Protein AF-A0A1Q9RRB9-F1 (afdb_monomer)

Structure (mmCIF, N/CA/C/O backbone):
data_AF-A0A1Q9RRB9-F1
#
_entry.id   AF-A0A1Q9RRB9-F1
#
loop_
_atom_site.group_PDB
_atom_site.id
_atom_site.type_symbol
_atom_site.label_atom_id
_atom_site.label_alt_id
_atom_site.label_comp_id
_atom_site.label_asym_id
_atom_site.label_entity_id
_atom_site.label_seq_id
_atom_site.pdbx_PDB_ins_code
_atom_site.Cartn_x
_atom_site.Cartn_y
_atom_site.Cartn_z
_atom_site.occupancy
_atom_site.B_iso_or_equiv
_atom_site.auth_seq_id
_atom_site.auth_comp_id
_atom_site.auth_asym_id
_atom_site.auth_atom_id
_atom_site.pdbx_PDB_model_num
ATOM 1 N N . MET A 1 1 ? 85.687 19.780 44.880 1.00 37.97 1 MET A N 1
ATOM 2 C CA . MET A 1 1 ? 86.595 20.828 45.392 1.00 37.97 1 MET A CA 1
ATOM 3 C C . MET A 1 1 ? 85.756 22.009 45.847 1.00 37.97 1 MET A C 1
ATOM 5 O O . MET A 1 1 ? 84.731 22.254 45.228 1.00 37.97 1 MET A O 1
ATOM 9 N N . MET A 1 2 ? 86.183 22.625 46.957 1.00 45.25 2 MET A N 1
ATOM 10 C CA . MET A 1 2 ? 85.704 23.854 47.621 1.00 45.25 2 MET A CA 1
ATOM 11 C C . MET A 1 2 ? 85.014 24.860 46.679 1.00 45.25 2 MET A C 1
ATOM 13 O O . MET A 1 2 ? 85.459 25.030 45.553 1.00 45.25 2 MET A O 1
ATOM 17 N N . THR A 1 3 ? 83.954 25.556 47.094 1.00 39.59 3 THR A N 1
ATOM 18 C CA . THR A 1 3 ? 84.024 26.651 48.086 1.00 39.59 3 THR A CA 1
ATOM 19 C C . THR A 1 3 ? 82.678 26.927 48.780 1.00 39.59 3 THR A C 1
ATOM 21 O O . THR A 1 3 ? 81.613 26.560 48.292 1.00 39.59 3 THR A O 1
ATOM 24 N N . ALA A 1 4 ? 82.751 27.528 49.973 1.00 45.81 4 ALA A N 1
ATOM 25 C CA . ALA A 1 4 ? 81.706 27.542 50.993 1.00 45.81 4 ALA A CA 1
ATOM 26 C C . ALA A 1 4 ? 80.830 28.816 51.045 1.00 45.81 4 ALA A C 1
ATOM 28 O O . ALA A 1 4 ? 81.313 29.928 50.867 1.00 45.81 4 ALA A O 1
ATOM 29 N N . GLN A 1 5 ? 79.568 28.555 51.414 1.00 42.66 5 GLN A N 1
ATOM 30 C CA . GLN A 1 5 ? 78.657 29.228 52.361 1.00 42.66 5 GLN A CA 1
ATOM 31 C C . GLN A 1 5 ? 78.063 30.641 52.127 1.00 42.66 5 GLN A C 1
ATOM 33 O O . GLN A 1 5 ? 78.606 31.661 52.530 1.00 42.66 5 GLN A O 1
ATOM 38 N N . THR A 1 6 ? 76.834 30.595 51.586 1.00 48.72 6 THR A N 1
ATOM 39 C CA . THR A 1 6 ? 75.517 31.044 52.116 1.00 48.72 6 THR A CA 1
ATOM 40 C C . THR A 1 6 ? 75.300 32.457 52.677 1.00 48.72 6 THR A C 1
ATOM 42 O O . THR A 1 6 ? 75.863 32.820 53.709 1.00 48.72 6 THR A O 1
ATOM 45 N N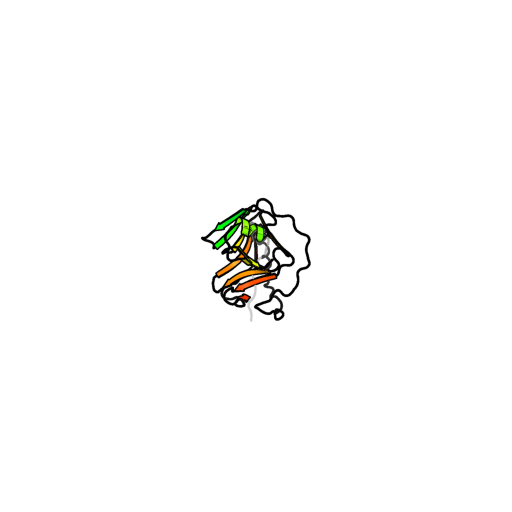 . PRO A 1 7 ? 74.238 33.127 52.181 1.00 48.00 7 PRO A N 1
ATOM 46 C CA . PRO A 1 7 ? 73.439 34.025 53.006 1.00 48.00 7 PRO A CA 1
ATOM 47 C C . PRO A 1 7 ? 71.919 33.740 53.002 1.00 48.00 7 PRO A C 1
ATOM 49 O O . PRO A 1 7 ? 71.344 33.221 52.052 1.00 48.00 7 PRO A O 1
ATOM 52 N N . ALA A 1 8 ? 71.315 34.218 54.095 1.00 41.94 8 ALA A N 1
ATOM 53 C CA . ALA A 1 8 ? 70.019 34.898 54.213 1.00 41.94 8 ALA A CA 1
ATOM 54 C C . ALA A 1 8 ? 68.675 34.129 54.140 1.00 41.94 8 ALA A C 1
ATOM 56 O O . ALA A 1 8 ? 68.131 33.837 53.085 1.00 41.94 8 ALA A O 1
ATOM 57 N N . ARG A 1 9 ? 68.084 34.022 55.345 1.00 40.06 9 ARG A N 1
ATOM 58 C CA . ARG A 1 9 ? 66.722 34.448 55.753 1.00 40.06 9 ARG A CA 1
ATOM 59 C C . ARG A 1 9 ? 65.505 33.911 54.970 1.00 40.06 9 ARG A C 1
ATOM 61 O O . ARG A 1 9 ? 65.017 34.535 54.037 1.00 40.06 9 ARG A O 1
ATOM 68 N N . ALA A 1 10 ? 64.924 32.841 55.520 1.00 37.84 10 ALA A N 1
ATOM 69 C CA . ALA A 1 10 ? 63.481 32.549 55.540 1.00 37.84 10 ALA A CA 1
ATOM 70 C C . ALA A 1 10 ? 62.785 33.401 56.636 1.00 37.84 10 ALA A C 1
ATOM 72 O O . ALA A 1 10 ? 63.462 33.830 57.567 1.00 37.84 10 ALA A O 1
ATOM 73 N N . GLY A 1 11 ? 61.480 33.682 56.666 1.00 37.66 11 GLY A N 1
ATOM 74 C CA . GLY A 1 11 ? 60.317 33.286 55.867 1.00 37.66 11 GLY A CA 1
ATOM 75 C C . GLY A 1 11 ? 59.024 33.766 56.576 1.00 37.66 11 GLY A C 1
ATOM 76 O O . GLY A 1 11 ? 59.109 34.292 57.684 1.00 37.66 11 GLY A O 1
ATOM 77 N N . LEU A 1 12 ? 57.862 33.503 55.948 1.00 38.88 12 LEU A N 1
ATOM 78 C CA . LEU A 1 12 ? 56.458 33.777 56.365 1.00 38.88 12 LEU A CA 1
ATOM 79 C C . LEU A 1 12 ? 56.018 35.264 56.291 1.00 38.88 12 LEU A C 1
ATOM 81 O O . LEU A 1 12 ? 56.715 36.134 56.783 1.00 38.88 12 LEU A O 1
ATOM 85 N N . VAL A 1 13 ? 54.892 35.665 55.677 1.00 41.75 13 VAL A N 1
ATOM 86 C CA . VAL A 1 13 ? 53.490 35.245 55.902 1.00 41.75 13 VAL A CA 1
ATOM 87 C C . VAL A 1 13 ? 52.615 35.450 54.638 1.00 41.75 13 VAL A C 1
ATOM 89 O O . VAL A 1 13 ? 52.827 36.358 53.843 1.00 41.75 13 VAL A O 1
ATOM 92 N N . VAL A 1 14 ? 51.631 34.558 54.503 1.00 44.22 14 VAL A N 1
ATOM 93 C CA . VAL A 1 14 ? 50.557 34.363 53.504 1.00 44.22 14 VAL A CA 1
ATOM 94 C C . VAL A 1 14 ? 49.557 35.533 53.402 1.00 44.22 14 VAL A C 1
ATOM 96 O O . VAL A 1 14 ? 49.218 36.086 54.439 1.00 44.22 14 VAL A O 1
ATOM 99 N N . ALA A 1 15 ? 48.982 35.807 52.212 1.00 40.94 15 ALA A N 1
ATOM 100 C CA . ALA A 1 15 ? 47.568 36.224 52.053 1.00 40.94 15 ALA A CA 1
ATOM 101 C C . ALA A 1 15 ? 47.088 36.303 50.577 1.00 40.94 15 ALA A C 1
ATOM 103 O O . ALA A 1 15 ? 47.342 37.267 49.864 1.00 40.94 15 ALA A O 1
ATOM 104 N N . THR A 1 16 ? 46.350 35.270 50.153 1.00 48.75 16 THR A N 1
ATOM 105 C CA . THR A 1 16 ? 45.010 35.352 49.520 1.00 48.75 16 THR A CA 1
ATOM 106 C C . THR A 1 16 ? 44.707 36.458 48.493 1.00 48.75 16 THR A C 1
ATOM 108 O O . THR A 1 16 ? 44.218 37.515 48.874 1.00 48.75 16 THR A O 1
ATOM 111 N N . LEU A 1 17 ? 44.818 36.158 47.192 1.00 42.94 17 LEU A N 1
ATOM 112 C CA . LEU A 1 17 ? 43.988 36.756 46.123 1.00 42.94 17 LEU A CA 1
ATOM 113 C C . LEU A 1 17 ? 44.219 36.004 44.800 1.00 42.94 17 LEU A C 1
ATOM 115 O O . LEU A 1 17 ? 45.174 36.267 44.079 1.00 42.94 17 LEU A O 1
ATOM 119 N N . GLY A 1 18 ? 43.374 35.018 44.493 1.00 42.38 18 GLY A N 1
ATOM 120 C CA . GLY A 1 18 ? 43.539 34.217 43.273 1.00 42.38 18 GLY A CA 1
ATOM 121 C C . GLY A 1 18 ? 42.522 33.095 43.093 1.00 42.38 18 GLY A C 1
ATOM 122 O O . GLY A 1 18 ? 42.871 32.040 42.585 1.00 42.38 18 GLY A O 1
ATOM 123 N N . VAL A 1 19 ? 41.278 33.277 43.542 1.00 46.94 19 VAL A N 1
ATOM 124 C CA . VAL A 1 19 ? 40.197 32.300 43.321 1.00 46.94 19 VAL A CA 1
ATOM 125 C C . VAL A 1 19 ? 38.903 33.059 43.027 1.00 46.94 19 VAL A C 1
ATOM 127 O O . VAL A 1 19 ? 38.017 33.119 43.867 1.00 46.94 19 VAL A O 1
ATOM 130 N N . LEU A 1 20 ? 38.798 33.717 41.868 1.00 47.22 20 LEU A N 1
ATOM 131 C CA . LEU A 1 20 ? 37.502 34.250 41.414 1.00 47.22 20 LEU A CA 1
ATOM 132 C C . LEU A 1 20 ? 37.398 34.455 39.889 1.00 47.22 20 LEU A C 1
ATOM 134 O O . LEU A 1 20 ? 36.783 35.413 39.438 1.00 47.22 20 LEU A O 1
ATOM 138 N N . VAL A 1 21 ? 38.002 33.574 39.080 1.00 44.19 21 VAL A N 1
ATOM 139 C CA . VAL A 1 21 ? 37.807 33.573 37.607 1.00 44.19 21 VAL A CA 1
ATOM 140 C C . VAL A 1 21 ? 37.450 32.182 37.039 1.00 44.19 21 VAL A C 1
ATOM 142 O O . VAL A 1 21 ? 36.960 32.086 35.922 1.00 44.19 21 VAL A O 1
ATOM 145 N N . CYS A 1 22 ? 37.553 31.088 37.805 1.00 39.81 22 CYS A N 1
ATOM 146 C CA . CYS A 1 22 ? 37.284 29.734 37.277 1.00 39.81 22 CYS A CA 1
ATOM 147 C C . CYS A 1 22 ? 35.831 29.227 37.394 1.00 39.81 22 CYS A C 1
ATOM 149 O O . CYS A 1 22 ? 35.557 28.103 36.984 1.00 39.81 22 CYS A O 1
ATOM 151 N N . ALA A 1 23 ? 34.883 29.999 37.935 1.00 43.25 23 ALA A N 1
ATOM 152 C CA . ALA A 1 23 ? 33.558 29.459 38.277 1.00 43.25 23 ALA A CA 1
ATOM 153 C C . ALA A 1 23 ? 32.509 29.478 37.143 1.00 43.25 23 ALA A C 1
ATOM 155 O O . ALA A 1 23 ? 31.436 28.915 37.322 1.00 43.25 23 ALA A O 1
ATOM 156 N N . VAL A 1 24 ? 32.785 30.081 35.978 1.00 44.97 24 VAL A N 1
ATOM 157 C CA . VAL A 1 24 ? 31.778 30.206 34.895 1.00 44.97 24 VAL A CA 1
ATOM 158 C C . VAL A 1 24 ? 32.047 29.271 33.703 1.00 44.97 24 VAL A C 1
ATOM 160 O O . VAL A 1 24 ? 31.150 29.013 32.909 1.00 44.97 24 VAL A O 1
ATOM 163 N N . ALA A 1 25 ? 33.233 28.660 33.604 1.00 43.94 25 ALA A N 1
ATOM 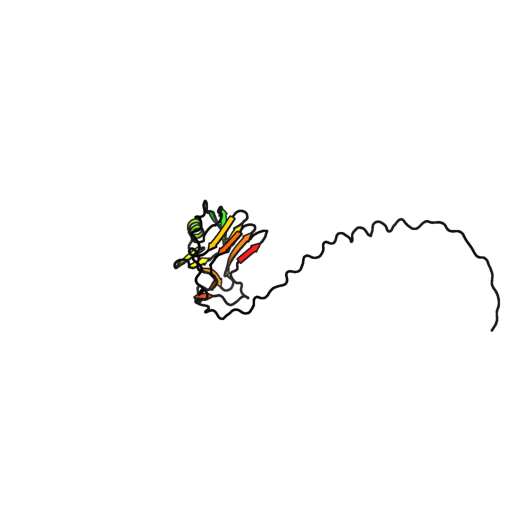164 C CA . ALA A 1 25 ? 33.572 27.761 32.491 1.00 43.94 25 ALA A CA 1
ATOM 165 C C . ALA A 1 25 ? 33.174 26.282 32.707 1.00 43.94 25 ALA A C 1
ATOM 167 O O . ALA A 1 25 ? 33.253 25.490 31.773 1.00 43.94 25 ALA A O 1
ATOM 168 N N . LEU A 1 26 ? 32.731 25.889 33.909 1.00 46.66 26 LEU A N 1
ATOM 169 C CA . LEU A 1 26 ? 32.435 24.484 34.251 1.00 46.66 26 LEU A CA 1
ATOM 170 C C . LEU A 1 26 ? 30.945 24.105 34.201 1.00 46.66 26 LEU A C 1
ATOM 172 O O . LEU A 1 26 ? 30.619 22.930 34.340 1.00 46.66 26 LEU A O 1
ATOM 176 N N . ALA A 1 27 ? 30.037 25.056 33.965 1.00 45.44 27 ALA A N 1
ATOM 177 C CA . ALA A 1 27 ? 28.595 24.786 33.986 1.00 45.44 27 ALA A CA 1
ATOM 178 C C . ALA A 1 27 ? 27.996 24.360 32.628 1.00 45.44 27 ALA A C 1
ATOM 180 O O . ALA A 1 27 ? 26.833 23.973 32.580 1.00 45.44 27 ALA A O 1
ATOM 181 N N . VAL A 1 28 ? 28.756 24.394 31.524 1.00 49.53 28 VAL A N 1
ATOM 182 C CA . VAL A 1 28 ? 28.209 24.110 30.176 1.00 49.53 28 VAL A CA 1
ATOM 183 C C . VAL A 1 28 ? 28.342 22.631 29.769 1.00 49.53 28 VAL A C 1
ATOM 185 O O . VAL A 1 28 ? 27.651 22.173 28.865 1.00 49.53 28 VAL A O 1
ATOM 188 N N . VAL A 1 29 ? 29.166 21.833 30.458 1.00 52.00 29 VAL A N 1
ATOM 189 C CA . VAL A 1 29 ? 29.449 20.436 30.051 1.00 52.00 29 VAL A CA 1
ATOM 190 C C . VAL A 1 29 ? 28.410 19.426 30.572 1.00 52.00 29 VAL A C 1
ATOM 192 O O . VAL A 1 29 ? 28.360 18.293 30.108 1.00 52.00 29 VAL A O 1
ATOM 195 N N . TRP A 1 30 ? 27.531 19.816 31.498 1.00 52.28 30 TRP A N 1
ATOM 196 C CA . TRP A 1 30 ? 26.596 18.886 32.156 1.00 52.28 30 TRP A CA 1
ATOM 197 C C . TRP A 1 30 ? 25.243 18.714 31.454 1.00 52.28 30 TRP A C 1
ATOM 199 O O . TRP A 1 30 ? 24.378 18.009 31.962 1.00 52.28 30 TRP A O 1
ATOM 209 N N . SER A 1 31 ? 25.043 19.342 30.294 1.00 62.03 31 SER A N 1
ATOM 210 C CA . SER A 1 31 ? 23.772 19.273 29.556 1.00 62.03 31 SER A CA 1
ATOM 211 C C . SER A 1 31 ? 23.886 18.582 28.201 1.00 62.03 31 SER A C 1
ATOM 213 O O . SER A 1 31 ? 23.000 18.769 27.375 1.00 62.03 31 SER A O 1
ATOM 215 N N . ILE A 1 32 ? 24.948 17.810 27.934 1.00 68.38 32 ILE A N 1
ATOM 216 C CA . ILE A 1 32 ? 24.979 16.987 26.719 1.00 68.38 32 ILE A CA 1
ATOM 217 C C . ILE A 1 32 ? 24.044 15.796 26.976 1.00 68.38 32 ILE A C 1
ATOM 219 O O . ILE A 1 32 ? 24.383 14.948 27.807 1.00 68.38 32 ILE A O 1
ATOM 223 N N . PRO A 1 33 ? 22.853 15.732 26.347 1.00 74.50 33 PRO A N 1
ATOM 224 C CA . PRO A 1 33 ? 22.021 14.545 26.452 1.00 74.50 33 PRO A CA 1
ATOM 225 C C . PRO A 1 33 ? 22.820 13.348 25.916 1.00 74.50 33 PRO A C 1
ATOM 227 O O . PRO A 1 33 ? 23.582 13.516 24.960 1.00 74.50 33 PRO A O 1
ATOM 230 N N . PRO A 1 34 ? 22.681 12.152 26.513 1.00 78.69 34 PRO A N 1
ATOM 231 C CA . PRO A 1 34 ? 23.303 10.959 25.958 1.00 78.69 34 PRO A CA 1
ATOM 232 C C . PRO A 1 34 ? 22.886 10.813 24.494 1.00 78.69 34 PRO A C 1
ATOM 234 O O . PRO A 1 34 ? 21.725 11.046 24.147 1.00 78.69 34 PRO A O 1
ATOM 237 N N . GLU A 1 35 ? 23.849 10.466 23.640 1.00 76.81 35 GLU A N 1
ATOM 238 C CA . GLU A 1 35 ? 23.594 10.243 22.222 1.00 76.81 35 GLU A CA 1
ATOM 239 C C . GLU A 1 35 ? 22.472 9.201 22.091 1.00 76.81 35 GLU A C 1
ATOM 241 O O . GLU A 1 35 ? 22.532 8.162 22.765 1.00 76.81 35 GLU A O 1
ATOM 246 N N . PRO A 1 36 ? 21.408 9.477 21.311 1.00 80.06 36 PRO A N 1
ATOM 247 C CA . PRO A 1 36 ? 20.335 8.514 21.148 1.00 80.06 36 PRO A CA 1
ATOM 248 C C . PRO A 1 36 ? 20.935 7.199 20.642 1.00 80.06 36 PRO A C 1
ATOM 250 O O . PRO A 1 36 ? 21.826 7.227 19.786 1.00 80.06 36 PRO A O 1
ATOM 253 N N . PRO A 1 37 ? 20.488 6.048 21.172 1.00 81.12 37 PRO A N 1
ATOM 254 C CA . PRO A 1 37 ? 21.017 4.762 20.755 1.00 81.12 37 PRO A CA 1
ATOM 255 C C . PRO A 1 37 ? 20.899 4.647 19.237 1.00 81.12 37 PRO A C 1
ATOM 257 O O . PRO A 1 37 ? 19.818 4.811 18.668 1.00 81.12 37 PRO A O 1
ATOM 260 N N . GLN A 1 38 ? 22.035 4.398 18.589 1.00 77.94 38 GLN A N 1
ATOM 261 C CA . GLN A 1 38 ? 22.098 4.214 17.148 1.00 77.94 38 GLN A CA 1
ATOM 262 C C . GLN A 1 38 ? 21.179 3.048 16.772 1.00 77.94 38 GLN A C 1
ATOM 264 O O . GLN A 1 38 ? 21.243 1.975 17.380 1.00 77.94 38 GLN A O 1
ATOM 269 N N . LEU A 1 39 ? 20.306 3.259 15.785 1.00 78.56 39 LEU A N 1
ATOM 270 C CA . LEU A 1 39 ? 19.458 2.192 15.266 1.00 78.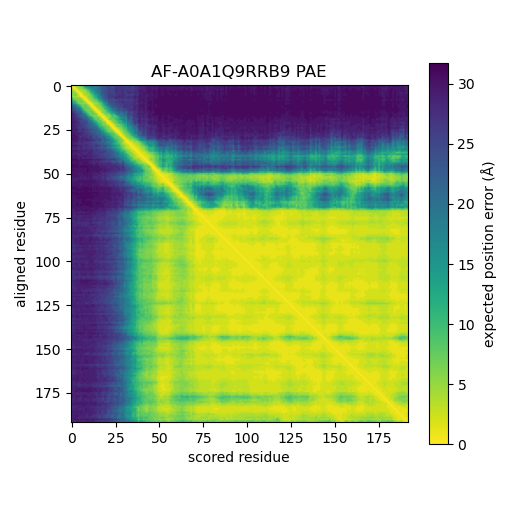56 39 LEU A CA 1
ATOM 271 C C . LEU A 1 39 ? 20.364 1.153 14.605 1.00 78.56 39 LEU A C 1
ATOM 273 O O . LEU A 1 39 ? 20.883 1.361 13.510 1.00 78.56 39 LEU A O 1
ATOM 277 N N . VAL A 1 40 ? 20.581 0.035 15.290 1.00 83.81 40 VAL A N 1
ATOM 278 C CA . VAL A 1 40 ? 21.327 -1.087 14.727 1.00 83.81 40 VAL A CA 1
ATOM 279 C C . VAL A 1 40 ? 20.446 -1.734 13.668 1.00 83.81 40 VAL A C 1
ATOM 281 O O . VAL A 1 40 ? 19.354 -2.217 13.973 1.00 83.81 40 VAL A O 1
ATOM 284 N N . ARG A 1 41 ? 20.919 -1.747 12.417 1.00 78.88 41 ARG A N 1
ATOM 285 C CA . ARG A 1 41 ? 20.264 -2.490 11.340 1.00 78.88 41 ARG A CA 1
ATOM 286 C C . ARG A 1 41 ? 20.192 -3.959 11.748 1.00 78.88 41 ARG A C 1
ATOM 288 O O . ARG A 1 41 ? 21.223 -4.599 11.932 1.00 78.88 41 ARG A O 1
ATOM 295 N N . GLN A 1 42 ? 18.981 -4.483 11.879 1.00 78.81 42 GLN A N 1
ATOM 296 C CA . GLN A 1 42 ? 18.773 -5.919 11.990 1.00 78.81 42 GLN A CA 1
ATOM 297 C C . GLN A 1 42 ? 18.514 -6.468 10.593 1.00 78.81 42 GLN A C 1
ATOM 299 O O . GLN A 1 42 ? 17.522 -6.118 9.955 1.00 78.81 42 GLN A O 1
ATOM 304 N N . GLU A 1 43 ? 19.439 -7.284 10.097 1.00 75.06 43 GLU A N 1
ATOM 305 C CA . GLU A 1 43 ? 19.204 -8.082 8.898 1.00 75.06 43 GLU A CA 1
ATOM 306 C C . GLU A 1 43 ? 18.198 -9.185 9.260 1.00 75.06 43 GLU A C 1
ATOM 308 O O . GLU A 1 43 ? 18.361 -9.876 10.270 1.00 75.06 43 GLU A O 1
ATOM 313 N N . ALA A 1 44 ? 17.153 -9.357 8.453 1.00 68.19 44 ALA A N 1
ATOM 314 C CA . ALA A 1 44 ? 16.302 -10.533 8.573 1.00 68.19 44 ALA A CA 1
ATOM 315 C C . ALA A 1 44 ? 17.110 -11.793 8.212 1.00 68.19 44 ALA A C 1
ATOM 317 O O . ALA A 1 44 ? 18.025 -11.741 7.386 1.00 68.19 44 ALA A O 1
ATOM 318 N N . ALA A 1 45 ? 16.775 -12.932 8.824 1.00 71.38 45 ALA A N 1
ATOM 319 C CA . ALA A 1 45 ? 17.324 -14.216 8.397 1.00 71.38 45 ALA A CA 1
ATOM 320 C C . ALA A 1 45 ? 16.977 -14.476 6.920 1.00 71.38 45 ALA A C 1
ATOM 322 O O . ALA A 1 45 ? 15.927 -14.039 6.449 1.00 71.38 45 ALA A O 1
ATOM 323 N N . ALA A 1 46 ? 17.853 -15.194 6.207 1.00 59.84 46 ALA A N 1
ATOM 324 C CA . ALA A 1 46 ? 17.641 -15.534 4.803 1.00 59.84 46 ALA A CA 1
ATOM 325 C C . ALA A 1 46 ? 16.265 -16.189 4.594 1.00 59.84 46 ALA A C 1
ATOM 327 O O . ALA A 1 46 ? 15.878 -17.099 5.334 1.00 59.84 46 ALA A O 1
ATOM 328 N N . GLU A 1 47 ? 15.529 -15.697 3.599 1.00 63.12 47 GLU A N 1
ATOM 329 C CA . GLU A 1 47 ? 14.171 -16.145 3.312 1.00 63.12 47 GLU A CA 1
ATOM 330 C C . GLU A 1 47 ? 14.145 -17.626 2.911 1.00 63.12 47 GLU A C 1
ATOM 332 O O . GLU A 1 47 ? 15.032 -18.144 2.229 1.00 63.12 47 GLU A O 1
ATOM 337 N N . THR A 1 48 ? 13.093 -18.325 3.342 1.00 63.28 48 THR A N 1
ATOM 338 C CA . THR A 1 48 ? 12.764 -19.647 2.794 1.00 63.28 48 THR A CA 1
ATOM 339 C C . THR A 1 48 ? 12.419 -19.472 1.312 1.00 63.28 48 THR A C 1
ATOM 341 O O . THR A 1 48 ? 11.687 -18.532 1.006 1.00 63.28 48 THR A O 1
ATOM 344 N N . PRO A 1 49 ? 12.882 -20.346 0.396 1.00 63.69 49 PRO A N 1
ATOM 345 C CA . PRO A 1 49 ? 12.549 -20.228 -1.019 1.00 63.69 49 PRO A CA 1
ATOM 346 C C . PRO A 1 49 ? 11.028 -20.200 -1.211 1.00 63.69 49 PRO A C 1
ATOM 348 O O . PRO A 1 49 ? 10.346 -21.189 -0.937 1.00 63.69 49 PRO A O 1
ATOM 351 N N . ALA A 1 50 ? 10.503 -19.063 -1.656 1.00 76.94 50 ALA A N 1
ATOM 352 C CA . ALA A 1 50 ? 9.120 -18.904 -2.077 1.00 76.94 50 ALA A CA 1
ATOM 353 C C . ALA A 1 50 ? 9.088 -18.781 -3.604 1.00 76.94 50 ALA A C 1
ATOM 355 O O . ALA A 1 50 ? 10.001 -18.205 -4.194 1.00 76.94 50 ALA A O 1
ATOM 356 N N . ASP A 1 51 ? 8.055 -19.330 -4.246 1.00 89.12 51 ASP A N 1
ATOM 357 C CA . ASP A 1 51 ? 7.813 -19.100 -5.672 1.00 89.12 51 ASP A CA 1
ATOM 358 C C . ASP A 1 51 ? 7.563 -17.596 -5.890 1.00 89.12 51 ASP A C 1
ATOM 360 O O . ASP A 1 51 ? 6.580 -17.081 -5.351 1.00 89.12 51 ASP A O 1
ATOM 364 N N . PRO A 1 52 ? 8.398 -16.879 -6.668 1.00 88.62 52 PRO A N 1
ATOM 365 C CA . PRO A 1 52 ? 8.212 -15.450 -6.906 1.00 88.62 52 PRO A CA 1
ATOM 366 C C . PRO A 1 52 ? 6.865 -15.107 -7.552 1.00 88.62 52 PRO A C 1
ATOM 368 O O . PRO A 1 52 ? 6.363 -14.005 -7.349 1.00 88.62 52 PRO A O 1
ATOM 371 N N . ALA A 1 53 ? 6.255 -16.027 -8.304 1.00 91.81 53 ALA A N 1
ATOM 372 C CA . ALA A 1 53 ? 4.931 -15.816 -8.887 1.00 91.81 53 ALA A CA 1
ATOM 373 C C . ALA A 1 53 ? 3.797 -16.080 -7.879 1.00 91.81 53 ALA A C 1
ATOM 375 O O . ALA A 1 53 ? 2.719 -15.495 -7.988 1.00 91.81 53 ALA A O 1
ATOM 376 N N . ASN A 1 54 ? 4.033 -16.937 -6.880 1.00 89.75 54 ASN A N 1
ATOM 377 C CA . ASN A 1 54 ? 3.035 -17.359 -5.893 1.00 89.75 54 ASN A CA 1
ATOM 378 C C . ASN A 1 54 ? 3.609 -17.382 -4.461 1.00 89.75 54 ASN A C 1
ATOM 380 O O . ASN A 1 54 ? 3.594 -18.424 -3.801 1.00 89.75 54 ASN A O 1
ATOM 384 N N . PRO A 1 55 ? 4.086 -16.242 -3.931 1.00 88.06 55 PRO A N 1
ATOM 385 C CA . PRO A 1 55 ? 4.739 -16.192 -2.619 1.00 88.06 55 PRO A CA 1
ATOM 386 C C . PRO A 1 55 ? 3.749 -16.387 -1.458 1.00 88.06 55 PRO A C 1
ATOM 388 O O . PRO A 1 55 ? 4.118 -16.794 -0.357 1.00 88.06 55 PRO A O 1
ATOM 391 N N . CYS A 1 56 ? 2.466 -16.112 -1.695 1.00 86.31 56 CYS A N 1
ATOM 392 C CA . CYS A 1 56 ? 1.421 -16.080 -0.679 1.00 86.31 56 CYS A CA 1
ATOM 393 C C . CYS A 1 56 ? 0.683 -17.423 -0.574 1.00 86.31 56 CYS A C 1
ATOM 395 O O . CYS A 1 56 ? -0.487 -17.532 -0.937 1.00 86.31 56 CYS A O 1
ATOM 397 N N . THR A 1 57 ? 1.368 -18.456 -0.080 1.00 81.44 57 THR A N 1
ATOM 398 C CA . THR A 1 57 ? 0.814 -19.821 0.056 1.00 81.44 57 THR A CA 1
ATOM 399 C C . THR A 1 57 ? 0.170 -20.098 1.414 1.00 81.44 57 THR A C 1
ATOM 401 O O . THR A 1 57 ? -0.594 -21.053 1.558 1.00 81.44 57 THR A O 1
ATOM 404 N N . ARG A 1 58 ? 0.449 -19.270 2.431 1.00 74.25 58 ARG A N 1
ATOM 405 C CA . ARG A 1 58 ? -0.146 -19.424 3.762 1.00 74.25 58 ARG A CA 1
ATOM 406 C C . ARG A 1 58 ? -1.582 -18.909 3.752 1.00 74.25 58 ARG A C 1
ATOM 408 O O . ARG A 1 58 ? -1.825 -17.731 3.505 1.00 74.25 58 ARG A O 1
ATOM 415 N N . GLN A 1 59 ? -2.519 -19.784 4.098 1.00 70.12 59 GLN A N 1
ATOM 416 C CA . GLN A 1 59 ? -3.905 -19.391 4.302 1.00 70.12 59 GLN A CA 1
ATOM 417 C C . GLN A 1 59 ? -4.031 -18.559 5.582 1.00 70.12 59 GLN A C 1
ATOM 419 O O . GLN A 1 59 ? -3.543 -18.950 6.645 1.00 70.12 59 GLN A O 1
ATOM 424 N N . ALA A 1 60 ? -4.661 -17.393 5.466 1.00 68.69 60 ALA A N 1
ATOM 425 C CA . ALA A 1 60 ? -4.966 -16.550 6.608 1.00 68.69 60 ALA A CA 1
ATOM 426 C C . ALA A 1 60 ? -6.001 -17.244 7.507 1.00 68.69 60 ALA A C 1
ATOM 428 O O . ALA A 1 60 ? -6.953 -17.827 6.977 1.00 68.69 60 ALA A O 1
ATOM 429 N N . PRO A 1 61 ? -5.864 -17.176 8.842 1.00 68.00 61 PRO A N 1
ATOM 430 C CA . PRO A 1 61 ? -6.961 -17.513 9.736 1.00 68.00 61 PRO A CA 1
ATOM 431 C C . PRO A 1 61 ? -8.179 -16.651 9.395 1.00 68.00 61 PRO A C 1
ATOM 433 O O . PRO A 1 61 ? -8.039 -15.450 9.156 1.00 68.00 61 PRO A O 1
ATOM 436 N N . GLU A 1 62 ? -9.364 -17.254 9.372 1.00 62.66 62 GLU A N 1
ATOM 437 C CA . GLU A 1 62 ? -10.603 -16.519 9.138 1.00 62.66 62 GLU A CA 1
ATOM 438 C C . GLU A 1 62 ? -10.873 -15.602 10.337 1.00 62.66 62 GLU A C 1
ATOM 440 O O . GLU A 1 62 ? -11.142 -16.059 11.450 1.00 62.66 62 GLU A O 1
ATOM 445 N N . ALA A 1 63 ? -10.708 -14.296 10.127 1.00 63.91 63 ALA A N 1
ATOM 446 C CA . ALA A 1 63 ? -10.994 -13.285 11.131 1.00 63.91 63 ALA A CA 1
ATOM 447 C C . ALA A 1 63 ? -12.491 -12.925 11.100 1.00 63.91 63 ALA A C 1
ATOM 449 O O . ALA A 1 63 ? -13.100 -12.938 10.026 1.00 63.91 63 ALA A O 1
ATOM 450 N N . PRO A 1 64 ? -13.096 -12.564 12.247 1.00 65.75 64 PRO A N 1
ATOM 451 C CA . PRO A 1 64 ? -14.443 -12.008 12.269 1.00 65.75 64 PRO A CA 1
ATOM 452 C C . PRO A 1 64 ? -14.538 -10.792 11.344 1.00 65.75 64 PRO A C 1
ATOM 454 O O . PRO A 1 64 ? -13.603 -9.989 11.284 1.00 65.75 64 PRO A O 1
ATOM 457 N N . ALA A 1 65 ? -15.675 -10.635 10.662 1.00 66.06 65 ALA A N 1
ATOM 458 C CA . ALA A 1 65 ? -15.932 -9.460 9.838 1.00 66.06 65 ALA A CA 1
ATOM 459 C C . ALA A 1 65 ? -15.758 -8.189 10.683 1.00 66.06 65 ALA A C 1
ATOM 461 O O . ALA A 1 65 ? -16.449 -7.986 11.685 1.00 66.06 65 ALA A O 1
ATOM 462 N N . ALA A 1 66 ? -14.790 -7.360 10.301 1.00 69.38 66 ALA A N 1
ATOM 463 C CA . ALA A 1 66 ? -14.565 -6.088 10.958 1.00 69.38 66 ALA A CA 1
ATOM 464 C C . ALA A 1 66 ? -15.707 -5.115 10.609 1.00 69.38 66 ALA A C 1
ATOM 466 O O . ALA A 1 66 ? -16.274 -5.218 9.521 1.00 69.38 66 ALA A O 1
ATOM 467 N N . PRO A 1 67 ? -16.054 -4.169 11.501 1.00 72.06 67 PRO A N 1
ATOM 468 C CA . PRO A 1 67 ? -17.042 -3.148 11.179 1.00 72.06 67 PRO A CA 1
ATOM 469 C C . PRO A 1 67 ? -16.595 -2.342 9.954 1.00 72.06 67 PRO A C 1
ATOM 471 O O . PRO A 1 67 ? -15.415 -1.994 9.837 1.00 72.06 67 PRO A O 1
ATOM 474 N N . GLU A 1 68 ? -17.547 -2.058 9.065 1.00 76.25 68 GLU A N 1
ATOM 475 C CA . GLU A 1 68 ? -17.324 -1.233 7.878 1.00 76.25 68 GLU A CA 1
ATOM 476 C C . GLU A 1 68 ? -16.845 0.168 8.290 1.00 76.25 68 GLU A C 1
ATOM 478 O O . GLU A 1 68 ? -17.395 0.755 9.231 1.00 76.25 68 GLU A O 1
ATOM 483 N N . PRO A 1 69 ? -15.823 0.719 7.618 1.00 81.38 69 PRO A N 1
ATOM 484 C CA . PRO A 1 69 ? -15.351 2.060 7.911 1.00 81.38 69 PRO A CA 1
ATOM 485 C C . PRO A 1 69 ? -16.413 3.095 7.518 1.00 81.38 69 PRO A C 1
ATOM 487 O O . PRO A 1 69 ? -16.996 3.041 6.437 1.00 81.38 69 PRO A O 1
ATOM 490 N N . THR A 1 70 ? -16.641 4.074 8.388 1.00 76.50 70 THR A N 1
ATOM 491 C CA . THR A 1 70 ? -17.523 5.218 8.122 1.00 76.50 70 THR A CA 1
ATOM 492 C C . THR A 1 70 ? -16.722 6.419 7.621 1.00 76.50 70 THR A C 1
ATOM 494 O O . THR A 1 70 ? -15.568 6.604 8.011 1.00 76.50 70 THR A O 1
ATOM 497 N N . ASP A 1 71 ? -17.345 7.249 6.778 1.00 87.88 71 ASP A N 1
ATOM 498 C CA . ASP A 1 71 ? -16.805 8.533 6.300 1.00 87.88 71 ASP A CA 1
ATOM 499 C C . ASP A 1 71 ? -15.415 8.448 5.647 1.00 87.88 71 ASP A C 1
ATOM 501 O O . ASP A 1 71 ? -14.559 9.316 5.835 1.00 87.88 71 ASP A O 1
ATOM 505 N N . VAL A 1 72 ? -15.181 7.396 4.857 1.00 96.06 72 VAL A N 1
ATOM 506 C CA . VAL A 1 72 ? -13.932 7.239 4.104 1.00 96.06 72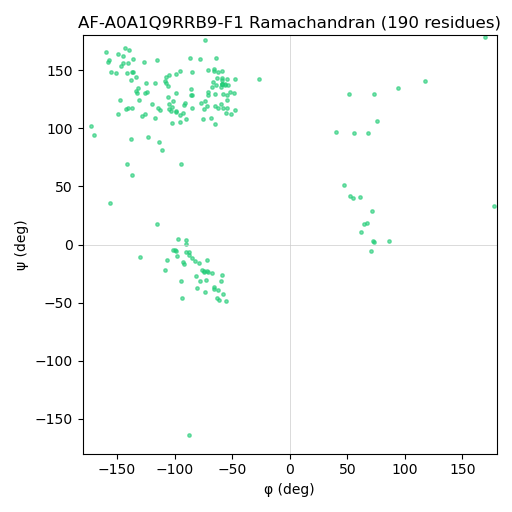 VAL A CA 1
ATOM 507 C C . VAL A 1 72 ? -13.810 8.349 3.068 1.00 96.06 72 VAL A C 1
ATOM 509 O O . VAL A 1 72 ? -14.630 8.460 2.158 1.00 96.06 72 VAL A O 1
ATOM 512 N N . GLN A 1 73 ? -12.755 9.153 3.180 1.00 97.00 73 GLN A N 1
ATOM 513 C CA . GLN A 1 73 ? -12.417 10.168 2.190 1.00 97.00 73 GLN A CA 1
ATOM 514 C C . GLN A 1 73 ? -10.941 10.062 1.831 1.00 97.00 73 GLN A C 1
ATOM 516 O O . GLN A 1 73 ? -10.075 9.960 2.704 1.00 97.00 73 GLN A O 1
ATOM 521 N N . ALA A 1 74 ? -10.657 10.112 0.535 1.00 97.81 74 ALA A N 1
ATOM 522 C CA . ALA A 1 74 ? -9.310 10.070 0.001 1.00 97.81 74 ALA A CA 1
ATOM 523 C C . ALA A 1 74 ? -9.191 11.024 -1.189 1.00 97.81 74 ALA A C 1
ATOM 525 O O . ALA A 1 74 ? -10.143 11.214 -1.945 1.00 97.81 74 ALA A O 1
ATOM 526 N N . ARG A 1 75 ? -8.008 11.613 -1.368 1.00 97.69 75 ARG A N 1
ATOM 527 C CA . ARG A 1 75 ? -7.684 12.461 -2.520 1.00 97.69 75 ARG A CA 1
ATOM 528 C C . ARG A 1 75 ? -6.437 11.946 -3.216 1.00 97.69 75 ARG A C 1
ATOM 530 O O . ARG A 1 75 ? -5.472 11.586 -2.549 1.00 97.69 75 ARG A O 1
ATOM 537 N N . PHE A 1 76 ? -6.430 11.955 -4.543 1.00 98.44 76 PHE A N 1
ATOM 538 C CA . PHE A 1 76 ? -5.208 11.708 -5.299 1.00 98.44 76 PHE A CA 1
ATOM 539 C C . PHE A 1 76 ? -4.409 13.005 -5.457 1.00 98.44 76 PHE A C 1
ATOM 541 O O . PHE A 1 76 ? -4.941 14.027 -5.888 1.00 98.44 76 PHE A O 1
ATOM 548 N N . ASP A 1 77 ? -3.132 12.951 -5.103 1.00 97.88 77 ASP A N 1
ATOM 549 C CA . ASP A 1 77 ? -2.130 13.970 -5.371 1.00 97.88 77 ASP A CA 1
ATOM 550 C C . ASP A 1 77 ? -1.259 13.511 -6.557 1.00 97.88 77 ASP A C 1
ATOM 552 O O . ASP A 1 77 ? -0.404 12.632 -6.394 1.00 97.88 77 ASP A O 1
ATOM 556 N N . PRO A 1 78 ? -1.457 14.079 -7.762 1.00 96.19 78 PRO A N 1
ATOM 557 C CA . PRO A 1 78 ? -0.715 13.669 -8.949 1.00 96.19 78 PRO A CA 1
ATOM 558 C C . PRO A 1 78 ? 0.755 14.094 -8.912 1.00 96.19 78 PRO A C 1
ATOM 560 O O . PRO A 1 78 ? 1.574 13.468 -9.578 1.00 96.19 78 PRO A O 1
ATOM 563 N N . ALA A 1 79 ? 1.113 15.128 -8.141 1.00 96.44 79 ALA A N 1
ATOM 564 C CA . ALA A 1 79 ? 2.497 15.585 -8.042 1.00 96.44 79 ALA A CA 1
ATOM 565 C C . ALA A 1 79 ? 3.355 14.600 -7.237 1.00 96.44 79 ALA A C 1
ATOM 567 O O . ALA A 1 79 ? 4.548 14.459 -7.496 1.00 96.44 79 ALA A O 1
ATOM 568 N N . GLN A 1 80 ? 2.738 13.910 -6.277 1.00 94.88 80 GLN A N 1
ATOM 569 C CA . GLN A 1 80 ? 3.394 12.899 -5.447 1.00 94.88 80 GLN A CA 1
ATOM 570 C C . GLN A 1 80 ? 3.092 11.462 -5.887 1.00 94.88 80 GLN A C 1
ATOM 572 O O . GLN A 1 80 ? 3.650 10.534 -5.311 1.00 94.88 80 GLN A O 1
ATOM 577 N N . ASN A 1 81 ? 2.214 11.271 -6.880 1.00 96.56 81 ASN A N 1
ATOM 578 C CA . ASN A 1 81 ? 1.636 9.971 -7.224 1.00 96.56 81 ASN A CA 1
ATOM 579 C C . ASN A 1 81 ? 1.132 9.235 -5.966 1.00 96.56 81 ASN A C 1
ATOM 581 O O . ASN A 1 81 ? 1.500 8.087 -5.709 1.00 96.56 81 ASN A O 1
ATOM 585 N N . ALA A 1 82 ? 0.325 9.932 -5.161 1.00 98.19 82 ALA A N 1
ATOM 586 C CA . ALA A 1 82 ? -0.095 9.467 -3.845 1.00 98.19 82 ALA A CA 1
ATOM 587 C C . ALA A 1 82 ? -1.601 9.639 -3.624 1.00 98.19 82 ALA A C 1
ATOM 589 O O . ALA A 1 82 ? -2.164 10.705 -3.844 1.00 98.19 82 ALA A O 1
ATOM 590 N N . VAL A 1 83 ? -2.258 8.599 -3.131 1.00 98.69 83 VAL A N 1
ATOM 591 C CA . VAL A 1 83 ? -3.585 8.662 -2.529 1.00 98.69 83 VAL A CA 1
ATOM 592 C C . VAL A 1 83 ? -3.421 9.038 -1.061 1.00 98.69 83 VAL A C 1
ATOM 594 O O . VAL A 1 83 ? -2.818 8.303 -0.286 1.00 98.69 83 VAL A O 1
ATOM 597 N N . VAL A 1 84 ? -3.965 10.180 -0.659 1.00 98.62 84 VAL A N 1
ATOM 598 C CA . VAL A 1 84 ? -3.910 10.678 0.718 1.00 98.62 84 VAL A CA 1
ATOM 599 C C . VAL A 1 84 ? -5.273 10.488 1.367 1.00 98.62 84 VAL A C 1
ATOM 601 O O . VAL A 1 84 ? -6.258 11.050 0.882 1.00 98.62 84 VAL A O 1
ATOM 604 N N . LEU A 1 85 ? -5.336 9.738 2.471 1.00 98.31 85 LEU A N 1
ATOM 605 C CA . LEU A 1 85 ? -6.541 9.693 3.300 1.00 98.31 85 LEU A CA 1
ATOM 606 C C . LEU A 1 85 ? -6.779 11.072 3.919 1.00 98.31 85 LEU A C 1
ATOM 608 O O . LEU A 1 85 ? -5.879 11.661 4.512 1.00 98.31 85 LEU A O 1
ATOM 612 N N . THR A 1 86 ? -7.993 11.591 3.783 1.00 97.56 86 THR A N 1
ATOM 613 C CA . THR A 1 86 ? -8.412 12.853 4.412 1.00 97.56 86 THR A CA 1
ATOM 614 C C . THR A 1 86 ? -9.388 12.626 5.559 1.00 97.56 86 THR A C 1
ATOM 616 O O . THR A 1 86 ? -9.489 13.480 6.435 1.00 97.56 86 THR A O 1
ATOM 619 N N . ALA A 1 87 ? -10.069 11.478 5.583 1.00 96.75 87 ALA A N 1
ATOM 620 C CA . ALA A 1 87 ? -10.898 11.023 6.692 1.00 96.75 87 ALA A CA 1
ATOM 621 C C . ALA A 1 87 ? -11.059 9.493 6.665 1.00 96.75 87 ALA A C 1
ATOM 623 O O . ALA A 1 87 ? -10.893 8.857 5.620 1.00 96.75 87 ALA A O 1
ATOM 624 N N . GLY A 1 88 ? -11.406 8.922 7.819 1.00 95.38 88 GLY A N 1
ATOM 625 C CA . GLY A 1 88 ? -11.697 7.499 7.986 1.00 95.38 88 GLY A CA 1
ATOM 626 C C . GLY A 1 88 ? -10.739 6.791 8.947 1.00 95.38 88 GLY A C 1
ATOM 627 O O . GLY A 1 88 ? -9.530 7.030 8.955 1.00 95.38 88 GLY A O 1
ATOM 628 N N . VAL A 1 89 ? -11.299 5.891 9.754 1.00 95.12 89 VAL A N 1
ATOM 629 C CA . VAL A 1 89 ? -10.579 5.020 10.694 1.00 95.12 89 VAL A CA 1
ATOM 630 C C . VAL A 1 89 ? -10.938 3.575 10.364 1.00 95.12 89 VAL A C 1
ATOM 632 O O . VAL A 1 89 ? -12.109 3.244 10.205 1.00 95.12 89 VAL A O 1
ATOM 635 N N . GLY A 1 90 ? -9.931 2.712 10.256 1.00 95.00 90 GLY A N 1
ATOM 636 C CA . GLY A 1 90 ? -10.097 1.318 9.854 1.00 95.00 90 GLY A CA 1
ATOM 637 C C . GLY A 1 90 ? -10.452 1.168 8.375 1.00 95.00 90 GLY A C 1
ATOM 638 O O . GLY A 1 90 ? -11.131 0.210 8.016 1.00 95.00 90 GLY A O 1
ATOM 639 N N . VAL A 1 91 ? -10.017 2.110 7.530 1.00 97.31 91 VAL A N 1
ATOM 640 C CA . VAL A 1 91 ? -10.308 2.131 6.091 1.00 97.31 91 VAL A CA 1
ATOM 641 C C . VAL A 1 91 ? -9.766 0.865 5.434 1.00 97.31 91 VAL A C 1
ATOM 643 O O . VAL A 1 91 ? -8.568 0.599 5.492 1.00 97.31 91 VAL A O 1
ATOM 646 N N . THR A 1 92 ? -10.632 0.084 4.798 1.00 96.81 92 THR A N 1
ATOM 647 C CA . THR A 1 92 ? -10.246 -1.129 4.065 1.00 96.81 92 THR A CA 1
ATOM 648 C C . THR A 1 92 ? -9.851 -0.790 2.623 1.00 96.81 92 THR A C 1
ATOM 650 O O . THR A 1 92 ? -10.237 0.257 2.099 1.00 96.81 92 THR A O 1
ATOM 653 N N . LEU A 1 93 ? -9.104 -1.670 1.945 1.00 97.31 93 LEU A N 1
ATOM 654 C CA . LEU A 1 93 ? -8.764 -1.493 0.521 1.00 97.31 93 LEU A CA 1
ATOM 655 C C . LEU A 1 93 ? -10.007 -1.382 -0.388 1.00 97.31 93 LEU A C 1
ATOM 657 O O . LEU A 1 93 ? -10.018 -0.480 -1.227 1.00 97.31 93 LEU A O 1
ATOM 661 N N . PRO A 1 94 ? -11.072 -2.196 -0.211 1.00 96.69 94 PRO A N 1
ATOM 662 C CA . PRO A 1 94 ? -12.330 -1.998 -0.928 1.00 96.69 94 PRO A CA 1
ATOM 663 C C . PRO A 1 94 ? -12.928 -0.601 -0.736 1.00 96.69 94 PRO A C 1
ATOM 665 O O . PRO A 1 94 ? -13.269 0.059 -1.717 1.00 96.69 94 PRO A O 1
ATOM 668 N N . ALA A 1 95 ? -13.016 -0.122 0.508 1.00 96.94 95 ALA A N 1
ATOM 669 C CA . ALA A 1 95 ? -13.577 1.195 0.798 1.00 96.94 95 ALA A CA 1
ATOM 670 C C . ALA A 1 95 ? -12.705 2.325 0.223 1.00 96.94 95 ALA A C 1
ATOM 672 O O . ALA A 1 95 ? -13.223 3.295 -0.329 1.00 96.94 95 ALA A O 1
ATOM 673 N N . LEU A 1 96 ? -11.377 2.178 0.284 1.00 97.94 96 LEU A N 1
ATOM 674 C CA . LEU A 1 96 ? -10.435 3.102 -0.344 1.00 97.94 96 LEU A CA 1
ATOM 675 C C . LEU A 1 96 ? -10.620 3.154 -1.865 1.00 97.94 96 LEU A C 1
ATOM 677 O O . LEU A 1 96 ? -10.690 4.239 -2.436 1.00 97.94 96 LEU A O 1
ATOM 681 N N . ALA A 1 97 ? -10.713 1.998 -2.523 1.00 97.62 97 ALA A N 1
ATOM 682 C CA . ALA A 1 97 ? -10.892 1.922 -3.969 1.00 97.62 97 ALA A CA 1
ATOM 683 C C . ALA A 1 97 ? -12.217 2.557 -4.413 1.00 97.62 97 ALA A C 1
ATOM 685 O O . ALA A 1 97 ? -12.244 3.276 -5.410 1.00 97.62 97 ALA A O 1
ATOM 686 N N . GLN A 1 98 ? -13.291 2.359 -3.641 1.00 96.50 98 GLN A N 1
ATOM 687 C CA . GLN A 1 98 ? -14.572 3.034 -3.863 1.00 96.50 98 GLN A CA 1
ATOM 688 C C . GLN A 1 98 ? -14.456 4.555 -3.702 1.00 96.50 98 GLN A C 1
ATOM 690 O O . GLN A 1 98 ? -14.945 5.290 -4.557 1.00 96.50 98 GLN A O 1
ATOM 695 N N . ALA A 1 99 ? -13.788 5.031 -2.646 1.00 96.62 99 ALA A N 1
ATOM 696 C CA . ALA A 1 99 ? -13.616 6.461 -2.387 1.00 96.62 99 ALA A CA 1
ATOM 697 C C . ALA A 1 99 ? -12.755 7.161 -3.453 1.00 96.62 99 ALA A C 1
ATOM 699 O O . ALA A 1 99 ? -13.016 8.308 -3.807 1.00 96.62 99 ALA A O 1
ATOM 700 N N . VAL A 1 100 ? -11.729 6.477 -3.967 1.00 96.81 100 VAL A N 1
ATOM 701 C CA . VAL A 1 100 ? -10.818 7.012 -4.990 1.00 96.81 100 VAL A CA 1
ATOM 702 C C . VAL A 1 100 ? -11.419 6.919 -6.394 1.00 96.81 100 VAL A C 1
ATOM 704 O O . VAL A 1 100 ? -11.191 7.806 -7.214 1.00 96.81 100 VAL A O 1
ATOM 707 N N . GLY A 1 101 ? -12.153 5.845 -6.697 1.00 97.31 101 GLY A N 1
ATOM 708 C CA . GLY A 1 101 ? -12.819 5.650 -7.987 1.00 97.31 101 GLY A CA 1
ATOM 709 C C . GLY A 1 101 ? -11.875 5.510 -9.189 1.00 97.31 101 GLY A C 1
ATOM 710 O O . GLY A 1 101 ? -12.315 5.690 -10.323 1.00 97.31 101 GLY A O 1
ATOM 711 N N . ASN A 1 102 ? -10.588 5.208 -8.968 1.00 97.88 102 ASN A N 1
ATOM 712 C CA . ASN A 1 102 ? -9.582 5.076 -10.024 1.00 97.88 102 ASN A CA 1
ATOM 713 C C . ASN A 1 102 ? -8.810 3.738 -9.917 1.00 97.88 102 ASN A C 1
ATOM 715 O O . ASN A 1 102 ? -7.989 3.584 -9.004 1.00 97.88 102 ASN A O 1
ATOM 719 N N . PRO A 1 103 ? -9.011 2.798 -10.864 1.00 97.44 103 PRO A N 1
ATOM 720 C CA . PRO A 1 103 ? -8.397 1.467 -10.833 1.00 97.44 103 PRO A CA 1
ATOM 721 C C . PRO A 1 103 ? -6.887 1.449 -11.129 1.00 97.44 103 PRO A C 1
ATOM 723 O O . PRO A 1 103 ? -6.224 0.435 -10.885 1.00 97.44 103 PRO A O 1
ATOM 726 N N . ASP A 1 104 ? -6.317 2.544 -11.636 1.00 96.94 104 ASP A N 1
ATOM 727 C CA . ASP A 1 104 ? -4.864 2.665 -11.807 1.00 96.94 104 ASP A CA 1
ATOM 728 C C . ASP A 1 104 ? -4.153 2.897 -10.468 1.00 96.94 104 ASP A C 1
ATOM 730 O O . ASP A 1 104 ? -2.969 2.589 -10.333 1.00 96.94 104 ASP A O 1
ATOM 734 N N . LEU A 1 105 ? -4.874 3.423 -9.471 1.00 98.19 105 LEU A N 1
ATOM 735 C CA . LEU A 1 105 ? -4.334 3.750 -8.152 1.00 98.19 105 LEU A CA 1
ATOM 736 C C . LEU A 1 105 ? -4.527 2.600 -7.166 1.00 98.19 105 LEU A C 1
ATOM 738 O O . LEU A 1 105 ? -3.590 2.238 -6.461 1.00 98.19 105 LEU A O 1
ATOM 742 N N . VAL A 1 106 ? -5.729 2.021 -7.125 1.00 98.44 106 VAL A N 1
ATOM 743 C CA . VAL A 1 106 ? -6.076 0.884 -6.263 1.00 98.44 106 VAL A CA 1
ATOM 744 C C . VAL A 1 106 ? -7.104 0.030 -6.992 1.00 98.44 106 VAL A C 1
ATOM 746 O O . VAL A 1 106 ? -8.166 0.532 -7.359 1.00 98.44 106 VAL A O 1
ATOM 749 N N . ARG A 1 107 ? -6.831 -1.262 -7.179 1.00 98.25 107 ARG A N 1
ATOM 750 C CA . ARG A 1 107 ? -7.811 -2.191 -7.760 1.00 98.25 107 ARG A CA 1
ATOM 751 C C . ARG A 1 107 ? -7.703 -3.593 -7.194 1.00 98.25 107 ARG A C 1
ATOM 753 O O . ARG A 1 107 ? -6.626 -4.033 -6.802 1.00 98.25 107 ARG A O 1
ATOM 760 N N . GLU A 1 108 ? -8.820 -4.301 -7.229 1.00 98.38 108 GLU A N 1
ATOM 761 C CA . GLU A 1 108 ? -8.866 -5.737 -6.989 1.00 98.38 108 GLU A CA 1
ATOM 762 C C . GLU A 1 108 ? -8.581 -6.482 -8.301 1.00 98.38 108 GLU A C 1
ATOM 764 O O . GLU A 1 108 ? -9.184 -6.189 -9.332 1.00 98.38 108 GLU A O 1
ATOM 769 N N . GLU A 1 109 ? -7.643 -7.428 -8.279 1.00 97.38 109 GLU A N 1
ATOM 770 C CA . GLU A 1 109 ? -7.311 -8.285 -9.428 1.00 97.38 109 GLU A CA 1
ATOM 771 C C . GLU A 1 109 ? -8.066 -9.621 -9.382 1.00 97.38 109 GLU A C 1
ATOM 773 O O . GLU A 1 109 ? -8.381 -10.218 -10.408 1.00 97.38 109 GLU A O 1
ATOM 778 N N . SER A 1 110 ? -8.346 -10.108 -8.175 1.00 96.62 110 SER A N 1
ATOM 779 C CA . SER A 1 110 ? -9.188 -11.274 -7.883 1.00 96.62 110 SER A CA 1
ATOM 780 C C . SER A 1 110 ? -9.655 -11.172 -6.427 1.00 96.62 110 SER A C 1
ATOM 782 O O . SER A 1 110 ? -9.037 -10.406 -5.690 1.00 96.62 110 SER A O 1
ATOM 784 N N . PRO A 1 111 ? -10.658 -11.944 -5.965 1.00 95.31 111 PRO A N 1
ATOM 785 C CA . PRO A 1 111 ? -11.167 -11.829 -4.598 1.00 95.31 111 PRO A CA 1
ATOM 786 C C . PRO A 1 111 ? -10.055 -11.798 -3.533 1.00 95.31 111 PRO A C 1
ATOM 788 O O . PRO A 1 111 ? -9.280 -12.753 -3.385 1.00 95.31 111 PRO A O 1
ATOM 791 N N . GLY A 1 112 ? -9.950 -10.668 -2.831 1.00 94.38 112 GLY A N 1
ATOM 792 C CA . GLY A 1 112 ? -8.966 -10.371 -1.792 1.00 94.38 112 GLY A CA 1
ATOM 793 C C . GLY A 1 112 ? -7.531 -10.101 -2.277 1.00 94.38 112 GLY A C 1
ATOM 794 O O . GLY A 1 112 ? -6.650 -9.900 -1.440 1.00 94.38 112 GLY A O 1
ATOM 795 N N . VAL A 1 113 ? -7.256 -10.108 -3.582 1.00 97.31 113 VAL A N 1
ATOM 796 C CA . VAL A 1 113 ? -5.946 -9.762 -4.164 1.00 97.31 113 VAL A CA 1
ATOM 797 C C . VAL A 1 113 ? -6.021 -8.368 -4.748 1.00 97.31 113 VAL A C 1
ATOM 799 O O . VAL A 1 113 ? -6.732 -8.135 -5.722 1.00 97.31 113 VAL A O 1
ATOM 802 N N . TRP A 1 114 ? -5.252 -7.459 -4.171 1.00 98.56 114 TRP A N 1
ATOM 803 C CA . TRP A 1 114 ? -5.288 -6.042 -4.491 1.00 98.56 114 TRP A CA 1
ATOM 804 C C . TRP A 1 114 ? -3.954 -5.587 -5.057 1.00 98.56 114 TRP A C 1
ATOM 806 O O . TRP A 1 114 ? -2.913 -5.964 -4.527 1.00 98.56 114 TRP A O 1
ATOM 816 N N . LEU A 1 115 ? -3.986 -4.743 -6.087 1.00 98.62 115 LEU A N 1
ATOM 817 C CA . LEU A 1 115 ? -2.828 -3.991 -6.556 1.00 98.62 115 LEU A CA 1
ATOM 818 C C . LEU A 1 115 ? -2.962 -2.524 -6.144 1.00 98.62 115 LEU A C 1
ATOM 820 O O . LEU A 1 115 ? -3.951 -1.861 -6.465 1.00 98.62 115 LEU A O 1
ATOM 824 N N . LEU A 1 116 ? -1.927 -2.020 -5.477 1.00 98.75 116 LEU A N 1
ATOM 825 C CA . LEU A 1 116 ? -1.718 -0.609 -5.186 1.00 98.75 116 LEU A CA 1
ATOM 826 C C . LEU A 1 116 ? -0.725 -0.030 -6.209 1.00 98.75 116 LEU A C 1
ATOM 828 O O . LEU A 1 116 ? 0.436 -0.434 -6.238 1.00 98.75 116 LEU A O 1
ATOM 832 N N . GLY A 1 117 ? -1.183 0.894 -7.055 1.00 98.19 117 GLY A N 1
ATOM 833 C CA . GLY A 1 117 ? -0.395 1.522 -8.129 1.00 98.19 117 GLY A CA 1
ATOM 834 C C . GLY A 1 117 ? 0.200 2.894 -7.785 1.00 98.19 117 GLY A C 1
ATOM 835 O O . GLY A 1 117 ? 1.031 3.421 -8.529 1.00 98.19 117 GLY A O 1
ATOM 836 N N . ALA A 1 118 ? -0.205 3.472 -6.656 1.00 98.25 118 ALA A N 1
ATOM 837 C CA . ALA A 1 118 ? 0.255 4.760 -6.146 1.00 98.25 118 ALA A CA 1
ATOM 838 C C . ALA A 1 118 ? 0.530 4.669 -4.644 1.00 98.25 118 ALA A C 1
ATOM 840 O O . ALA A 1 118 ? 0.008 3.782 -3.974 1.00 98.25 118 ALA A O 1
ATOM 841 N N . ASP A 1 119 ? 1.326 5.585 -4.100 1.00 98.62 119 ASP A N 1
ATOM 842 C CA . ASP A 1 119 ? 1.542 5.619 -2.655 1.00 98.62 119 ASP A CA 1
ATOM 843 C C . ASP A 1 119 ? 0.213 5.800 -1.912 1.00 98.62 119 ASP A C 1
ATOM 845 O O . ASP A 1 119 ? -0.636 6.575 -2.337 1.00 98.62 119 ASP A O 1
ATOM 849 N N . LEU A 1 120 ? 0.037 5.131 -0.777 1.00 98.81 120 LEU A N 1
ATOM 850 C CA . LEU A 1 120 ? -1.049 5.396 0.160 1.00 98.81 120 LEU A CA 1
ATOM 851 C C . LEU A 1 120 ? -0.490 6.149 1.363 1.00 98.81 120 LEU A C 1
ATOM 853 O O . LEU A 1 120 ? 0.321 5.609 2.112 1.00 98.81 120 LEU A O 1
ATOM 857 N N . VAL A 1 121 ? -0.941 7.382 1.571 1.00 98.69 121 VAL A N 1
ATOM 858 C CA . VAL A 1 121 ? -0.553 8.220 2.706 1.00 98.69 121 VAL A CA 1
ATOM 859 C C . VAL A 1 121 ? -1.656 8.215 3.760 1.00 98.69 121 VAL A C 1
ATOM 861 O O . VAL A 1 121 ? -2.798 8.588 3.488 1.00 98.69 121 VAL A O 1
ATOM 864 N N . VAL A 1 122 ? -1.283 7.825 4.977 1.00 98.62 122 VAL A N 1
ATOM 865 C CA . VAL A 1 122 ? -2.148 7.697 6.156 1.00 98.62 122 VAL A CA 1
ATOM 866 C C . VAL A 1 122 ? -1.723 8.749 7.194 1.00 98.62 122 VAL A C 1
ATOM 868 O O . VAL A 1 122 ? -0.830 8.494 8.011 1.00 98.62 122 VAL A O 1
ATOM 871 N N . PRO A 1 123 ? -2.274 9.974 7.140 1.00 98.12 123 PRO A N 1
ATOM 872 C CA . PRO A 1 123 ? -1.931 11.031 8.083 1.00 98.12 123 PRO A CA 1
ATOM 873 C C . PRO A 1 123 ? -2.542 10.798 9.472 1.00 98.12 123 PRO A C 1
ATOM 875 O O . PRO A 1 123 ? -3.324 9.872 9.703 1.00 98.12 123 PRO A O 1
ATOM 878 N N . VAL A 1 124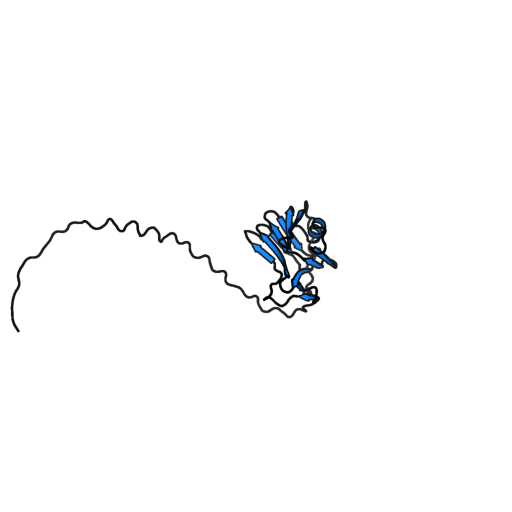 ? -2.197 11.689 10.400 1.00 97.12 124 VAL A N 1
ATOM 879 C CA . VAL A 1 124 ? -2.739 11.733 11.761 1.00 97.12 124 VAL A CA 1
ATOM 880 C C . VAL A 1 124 ? -4.267 11.626 11.790 1.00 97.12 124 VAL A C 1
ATOM 882 O O . VAL A 1 124 ? -4.961 12.179 10.940 1.00 97.12 124 VAL A O 1
ATOM 885 N N . ASN A 1 125 ? -4.784 10.920 12.799 1.00 93.88 125 ASN A N 1
ATOM 886 C CA . ASN A 1 125 ? -6.214 10.658 13.018 1.00 93.88 125 ASN A CA 1
ATOM 887 C C . ASN A 1 125 ? -6.919 9.857 11.909 1.00 93.88 125 ASN A C 1
ATOM 889 O O . ASN A 1 125 ? -8.141 9.731 11.943 1.00 93.88 125 ASN A O 1
ATOM 893 N N . THR A 1 126 ? -6.174 9.283 10.964 1.00 97.31 126 THR A N 1
ATOM 894 C CA . THR A 1 126 ? -6.698 8.315 9.993 1.00 97.31 126 THR A CA 1
ATOM 895 C C . THR A 1 126 ? -6.047 6.955 10.202 1.00 97.31 126 THR A C 1
ATOM 897 O O . THR A 1 126 ? -4.965 6.851 10.791 1.00 97.31 126 THR A O 1
ATOM 900 N N . SER A 1 127 ? -6.694 5.894 9.726 1.00 97.31 127 SER A N 1
ATOM 901 C CA . SER A 1 127 ? -6.064 4.577 9.714 1.00 97.31 127 SER A CA 1
ATOM 902 C C . SER A 1 127 ? -6.550 3.689 8.586 1.00 97.31 127 SER A C 1
ATOM 904 O O . SER A 1 127 ? -7.714 3.745 8.186 1.00 97.31 127 SER A O 1
ATOM 906 N N . VAL A 1 128 ? -5.641 2.843 8.106 1.00 97.81 128 VAL A N 1
ATOM 907 C CA . VAL A 1 128 ? -5.916 1.808 7.110 1.00 97.81 128 VAL A CA 1
ATOM 908 C C . VAL A 1 128 ? -5.869 0.433 7.769 1.00 97.81 128 VAL A C 1
ATOM 910 O O . VAL A 1 128 ? -5.013 0.163 8.613 1.00 97.81 128 VAL A O 1
ATOM 913 N N . ARG A 1 129 ? -6.786 -0.445 7.365 1.00 96.69 129 ARG A N 1
ATOM 914 C CA . ARG A 1 129 ? -6.811 -1.860 7.724 1.00 96.69 129 ARG A CA 1
ATOM 915 C C . ARG A 1 129 ? -6.581 -2.710 6.479 1.00 96.69 129 ARG A C 1
ATOM 917 O O . ARG A 1 129 ? -7.388 -2.722 5.552 1.00 96.69 129 ARG A O 1
ATOM 924 N N . ILE A 1 130 ? -5.490 -3.460 6.500 1.00 96.94 130 ILE A N 1
ATOM 925 C CA . ILE A 1 130 ? -5.040 -4.379 5.461 1.00 96.94 130 ILE A CA 1
ATOM 926 C C . ILE A 1 130 ? -5.198 -5.793 6.025 1.00 96.94 130 ILE A C 1
ATOM 928 O O . ILE A 1 130 ? -4.252 -6.377 6.562 1.00 96.94 130 ILE A O 1
ATOM 932 N N . ALA A 1 131 ? -6.418 -6.326 5.961 1.00 94.12 131 ALA A N 1
ATOM 933 C CA . ALA A 1 131 ? -6.760 -7.577 6.630 1.00 94.12 131 ALA A CA 1
ATOM 934 C C . ALA A 1 131 ? -7.545 -8.554 5.751 1.00 94.12 131 ALA A C 1
ATOM 936 O O . ALA A 1 131 ? -8.426 -8.158 4.981 1.00 94.12 131 ALA A O 1
ATOM 937 N N . ALA A 1 132 ? -7.270 -9.845 5.927 1.00 92.06 132 ALA A N 1
ATOM 938 C CA . ALA A 1 132 ? -8.090 -10.916 5.373 1.00 92.06 132 ALA A CA 1
ATOM 939 C C . ALA A 1 132 ? -9.499 -10.937 6.020 1.00 92.06 132 ALA A C 1
ATOM 941 O O . ALA A 1 132 ? -9.643 -10.550 7.181 1.00 92.06 132 ALA A O 1
ATOM 942 N N . PRO A 1 133 ? -10.547 -11.394 5.301 1.00 91.81 133 PRO A N 1
ATOM 943 C CA . PRO A 1 133 ? -10.512 -11.896 3.923 1.00 91.81 133 PRO A CA 1
ATOM 944 C C . PRO A 1 133 ? -10.546 -10.788 2.858 1.00 91.81 133 PRO A C 1
ATOM 946 O O . PRO A 1 133 ? -10.223 -11.057 1.703 1.00 91.81 133 PRO A O 1
ATOM 949 N N . ALA A 1 134 ? -10.893 -9.552 3.236 1.00 92.94 134 ALA A N 1
ATOM 950 C CA . ALA A 1 134 ? -11.044 -8.426 2.309 1.00 92.94 134 ALA A CA 1
ATOM 951 C C . ALA A 1 134 ? -9.751 -8.105 1.539 1.00 92.94 134 ALA A C 1
ATOM 953 O O . ALA A 1 134 ? -9.790 -7.681 0.387 1.00 92.94 134 ALA A O 1
ATOM 954 N N . THR A 1 135 ? -8.593 -8.334 2.156 1.00 95.50 135 THR A N 1
ATOM 955 C CA . THR A 1 135 ? -7.278 -8.228 1.526 1.00 95.50 135 THR A CA 1
ATOM 956 C C . THR A 1 135 ? -6.424 -9.409 1.978 1.00 95.50 135 THR A C 1
ATOM 958 O O . THR A 1 135 ? -5.757 -9.343 2.997 1.00 95.50 135 THR A O 1
ATOM 961 N N . ARG A 1 136 ? -6.449 -10.522 1.237 1.00 94.88 136 ARG A N 1
ATOM 962 C CA . ARG A 1 136 ? -5.562 -11.679 1.475 1.00 94.88 136 ARG A CA 1
ATOM 963 C C . ARG A 1 136 ? -4.151 -11.452 0.935 1.00 94.88 136 ARG A C 1
ATOM 965 O O . ARG A 1 136 ? -3.187 -11.974 1.492 1.00 94.88 136 ARG A O 1
ATOM 972 N N . TRP A 1 137 ? -4.031 -10.684 -0.147 1.00 96.69 137 TRP A N 1
ATOM 973 C CA . TRP A 1 137 ? -2.756 -10.350 -0.769 1.00 96.69 137 TRP A CA 1
ATOM 974 C C . TRP A 1 137 ? -2.782 -8.907 -1.266 1.00 96.69 137 TRP A C 1
ATOM 976 O O . TRP A 1 137 ? -3.557 -8.568 -2.155 1.00 96.69 137 TRP A O 1
ATOM 986 N N . LEU A 1 138 ? -1.927 -8.064 -0.695 1.00 98.38 138 LEU A N 1
ATOM 987 C CA . LEU A 1 138 ? -1.654 -6.728 -1.201 1.00 98.38 138 LEU A CA 1
ATOM 988 C C . LEU A 1 138 ? -0.358 -6.734 -2.018 1.00 98.38 138 LEU A C 1
ATOM 990 O O . LEU A 1 138 ? 0.734 -6.938 -1.488 1.00 98.38 138 LEU A O 1
ATOM 994 N N . LYS A 1 139 ? -0.487 -6.473 -3.312 1.00 98.50 139 LYS A N 1
ATOM 995 C CA . LYS A 1 139 ? 0.613 -6.227 -4.236 1.00 98.50 139 LYS A CA 1
ATOM 996 C C . LYS A 1 139 ? 0.877 -4.727 -4.280 1.00 98.50 139 LYS A C 1
ATOM 998 O O . LYS A 1 139 ? -0.000 -3.942 -4.633 1.00 98.50 139 LYS A O 1
ATOM 1003 N N . LEU A 1 140 ? 2.082 -4.325 -3.916 1.00 98.62 140 LEU A N 1
ATOM 1004 C CA . LEU A 1 140 ? 2.574 -2.968 -4.099 1.00 98.62 140 LEU A CA 1
ATOM 1005 C C . LEU A 1 140 ? 3.263 -2.924 -5.457 1.00 98.62 140 LEU A C 1
ATOM 1007 O O . LEU A 1 140 ? 4.197 -3.696 -5.655 1.00 98.62 140 LEU A O 1
ATOM 1011 N N . LEU A 1 141 ? 2.828 -2.064 -6.382 1.00 98.19 141 LEU A N 1
ATOM 1012 C CA . LEU A 1 141 ? 3.539 -1.865 -7.647 1.00 98.19 141 LEU A CA 1
ATOM 1013 C C . LEU A 1 141 ? 5.031 -1.665 -7.360 1.00 98.19 141 LEU A C 1
ATOM 1015 O O . LEU A 1 141 ? 5.380 -0.863 -6.497 1.00 98.19 141 LEU A O 1
ATOM 1019 N N . SER A 1 142 ? 5.891 -2.395 -8.059 1.00 97.19 142 SER A N 1
ATOM 1020 C CA . SER A 1 142 ? 7.337 -2.298 -7.910 1.00 97.19 142 SER A CA 1
ATOM 1021 C C . SER A 1 142 ? 7.999 -2.620 -9.239 1.00 97.19 142 SER A C 1
ATOM 1023 O O . SER A 1 142 ? 7.878 -3.725 -9.754 1.00 97.19 142 SER A O 1
ATOM 1025 N N . THR A 1 143 ? 8.608 -1.602 -9.828 1.00 93.94 143 THR A N 1
ATOM 1026 C CA . THR A 1 143 ? 9.331 -1.638 -11.100 1.00 93.94 143 THR A CA 1
ATOM 1027 C C . THR A 1 143 ? 10.511 -0.678 -10.989 1.00 93.94 143 THR A C 1
ATOM 1029 O O . THR A 1 143 ? 10.479 0.229 -10.151 1.00 93.94 143 THR A O 1
ATOM 1032 N N . ALA A 1 144 ? 11.500 -0.802 -11.874 1.00 89.88 144 ALA A N 1
ATOM 1033 C CA . ALA A 1 144 ? 12.670 0.072 -11.875 1.00 89.88 144 ALA A CA 1
ATOM 1034 C C . ALA A 1 144 ? 12.286 1.565 -11.841 1.00 89.88 144 ALA A C 1
ATOM 1036 O O . ALA A 1 144 ? 11.706 2.107 -12.786 1.00 89.88 144 ALA A O 1
ATOM 1037 N N . GLY A 1 145 ? 12.597 2.237 -10.728 1.00 86.06 145 GLY A N 1
ATOM 1038 C CA . GLY A 1 145 ? 12.329 3.663 -10.525 1.00 86.06 145 GLY A CA 1
ATOM 1039 C C . GLY A 1 145 ? 10.860 4.051 -10.298 1.00 86.06 145 GLY A C 1
ATOM 1040 O O . GLY A 1 145 ? 10.573 5.242 -10.158 1.00 86.06 145 GLY A O 1
ATOM 1041 N N . ARG A 1 146 ? 9.921 3.096 -10.233 1.00 92.06 146 ARG A N 1
ATOM 1042 C CA . ARG A 1 146 ? 8.515 3.357 -9.887 1.00 92.06 146 ARG A CA 1
ATOM 1043 C C . ARG A 1 146 ? 7.960 2.260 -8.995 1.00 92.06 146 ARG A C 1
ATOM 1045 O O . ARG A 1 146 ? 7.774 1.124 -9.424 1.00 92.06 146 ARG A O 1
ATOM 1052 N N . TYR A 1 147 ? 7.576 2.648 -7.788 1.00 96.38 147 TYR A N 1
ATOM 1053 C CA . TYR A 1 147 ? 6.979 1.751 -6.813 1.00 96.38 147 TYR A CA 1
ATOM 1054 C C . TYR A 1 147 ? 5.913 2.464 -5.977 1.00 96.38 147 TYR A C 1
ATOM 1056 O O . TYR A 1 147 ? 5.927 3.687 -5.839 1.00 96.38 147 TYR A O 1
ATOM 1064 N N . ALA A 1 148 ? 4.986 1.688 -5.427 1.00 98.12 148 ALA A N 1
ATOM 1065 C CA . ALA A 1 148 ? 3.964 2.137 -4.495 1.00 98.12 148 ALA A CA 1
ATOM 1066 C C . ALA A 1 148 ? 4.312 1.692 -3.073 1.00 98.12 148 ALA A C 1
ATOM 1068 O O . ALA A 1 148 ? 4.893 0.631 -2.855 1.00 98.12 148 ALA A O 1
ATOM 1069 N N . SER A 1 149 ? 3.962 2.503 -2.086 1.00 98.31 149 SER A N 1
ATOM 1070 C CA . SER A 1 149 ? 4.200 2.216 -0.672 1.00 98.31 149 SER A CA 1
ATOM 1071 C C . SER A 1 149 ? 3.018 2.643 0.187 1.00 98.31 149 SER A C 1
ATOM 1073 O O . SER A 1 149 ? 2.280 3.557 -0.170 1.00 98.31 149 SER A O 1
ATOM 1075 N N . VAL A 1 150 ? 2.867 2.033 1.361 1.00 98.69 150 VAL A N 1
ATOM 1076 C CA . VAL A 1 150 ? 1.908 2.490 2.378 1.00 98.69 150 VAL A CA 1
ATOM 1077 C C . VAL A 1 150 ? 2.679 3.246 3.453 1.00 98.69 150 VAL A C 1
ATOM 1079 O O . VAL A 1 150 ? 3.572 2.691 4.089 1.00 98.69 150 VAL A O 1
ATOM 1082 N N . LYS A 1 151 ? 2.367 4.526 3.640 1.00 98.56 151 LYS A N 1
ATOM 1083 C CA . LYS A 1 151 ? 3.126 5.452 4.486 1.00 98.56 151 LYS A CA 1
ATOM 1084 C C . LYS A 1 151 ? 2.205 6.098 5.507 1.00 98.56 151 LYS A C 1
ATOM 1086 O O . LYS A 1 151 ? 1.360 6.914 5.149 1.00 98.56 151 LYS A O 1
ATOM 1091 N N . ALA A 1 152 ? 2.395 5.783 6.779 1.00 98.50 152 ALA A N 1
ATOM 1092 C CA . ALA A 1 152 ? 1.713 6.438 7.879 1.00 98.50 152 ALA A CA 1
ATOM 1093 C C . ALA A 1 152 ? 2.586 7.514 8.530 1.00 98.50 152 ALA A C 1
ATOM 1095 O O . ALA A 1 152 ? 3.732 7.263 8.910 1.00 98.50 152 ALA A O 1
ATOM 1096 N N . PHE A 1 153 ? 2.003 8.703 8.691 1.00 97.81 153 PHE A N 1
ATOM 1097 C CA . PHE A 1 153 ? 2.598 9.856 9.367 1.00 97.81 153 PHE A CA 1
ATOM 1098 C C . PHE A 1 153 ? 1.664 10.290 10.499 1.00 97.81 153 PHE A C 1
ATOM 1100 O O . PHE A 1 153 ? 0.694 11.013 10.275 1.00 97.81 153 PHE A O 1
ATOM 1107 N N . GLY A 1 154 ? 1.896 9.768 11.704 1.00 95.62 154 GLY A N 1
ATOM 1108 C CA . GLY A 1 154 ? 1.004 9.930 12.861 1.00 95.62 154 GLY A CA 1
ATOM 1109 C C . GLY A 1 154 ? -0.336 9.171 12.794 1.00 95.62 154 GLY A C 1
ATOM 1110 O O . GLY A 1 154 ? -1.084 9.195 13.770 1.00 95.62 154 GLY A O 1
ATOM 1111 N N . GLY A 1 155 ? -0.660 8.521 11.669 1.00 97.25 155 GLY A N 1
ATOM 1112 C CA . GLY A 1 155 ? -1.807 7.613 11.514 1.00 97.25 155 GLY A CA 1
ATOM 1113 C C . GLY A 1 155 ? -1.478 6.166 11.901 1.00 97.25 155 GLY A C 1
ATOM 1114 O O . GLY A 1 155 ? -0.459 5.9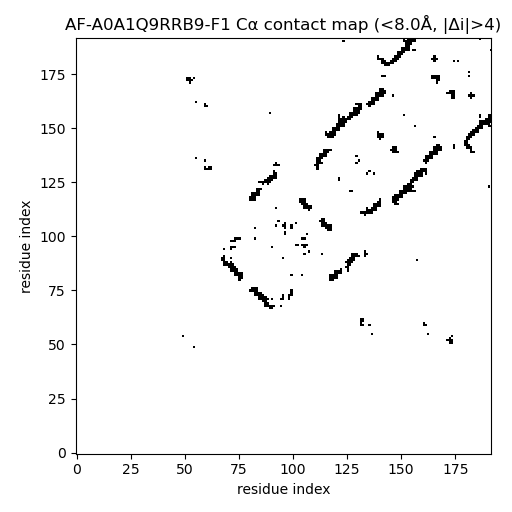16 12.544 1.00 97.25 155 GLY A O 1
ATOM 1115 N N . SER A 1 156 ? -2.304 5.192 11.507 1.00 97.62 156 SER A N 1
ATOM 1116 C CA . SER A 1 156 ? -1.988 3.774 11.760 1.00 97.62 156 SER A CA 1
ATOM 1117 C C . SER A 1 156 ? -2.264 2.820 10.599 1.00 97.62 156 SER A C 1
ATOM 1119 O O . SER A 1 156 ? -3.193 3.019 9.812 1.00 97.62 156 SER A O 1
ATOM 1121 N N . ILE A 1 157 ? -1.447 1.767 10.520 1.00 98.06 157 ILE A N 1
ATOM 1122 C CA . ILE A 1 157 ? -1.548 0.668 9.555 1.00 98.06 157 ILE A CA 1
ATOM 1123 C C . ILE A 1 157 ? -1.799 -0.626 10.340 1.00 98.06 157 ILE A C 1
ATOM 1125 O O . ILE A 1 157 ? -0.913 -1.144 11.011 1.00 98.06 157 ILE A O 1
ATOM 1129 N N . ASP A 1 158 ? -3.012 -1.168 10.249 1.00 96.12 158 ASP A N 1
ATOM 1130 C CA . ASP A 1 158 ? -3.378 -2.460 10.846 1.00 96.12 158 ASP A CA 1
ATOM 1131 C C . ASP A 1 158 ? -3.248 -3.567 9.791 1.00 96.12 158 ASP A C 1
ATOM 1133 O 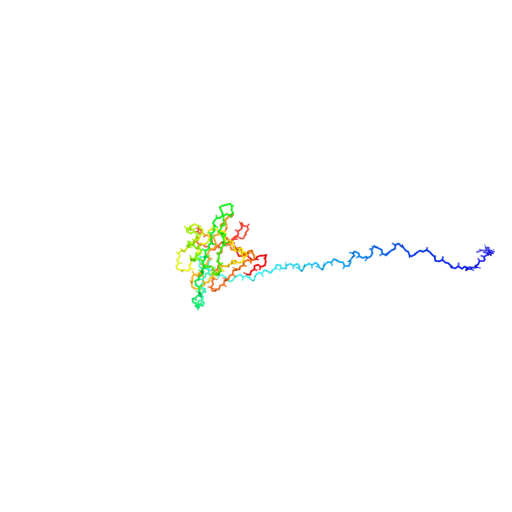O . ASP A 1 158 ? -4.013 -3.587 8.825 1.00 96.12 158 ASP A O 1
ATOM 1137 N N . VAL A 1 159 ? -2.277 -4.472 9.952 1.00 95.62 159 VAL A N 1
ATOM 1138 C CA . VAL A 1 159 ? -2.067 -5.617 9.051 1.00 95.62 159 VAL A CA 1
ATOM 1139 C C . VAL A 1 159 ? -2.366 -6.917 9.785 1.00 95.62 159 VAL A C 1
ATOM 1141 O O . VAL A 1 159 ? -1.640 -7.296 10.702 1.00 95.62 159 VAL A O 1
ATOM 1144 N N . THR A 1 160 ? -3.392 -7.645 9.340 1.00 92.62 160 THR A N 1
ATOM 1145 C CA . THR A 1 160 ? -3.800 -8.908 9.973 1.00 92.62 160 THR A CA 1
ATOM 1146 C C . THR A 1 160 ? -4.123 -9.974 8.930 1.00 92.62 160 THR A C 1
ATOM 1148 O O . THR A 1 160 ? -5.056 -9.835 8.146 1.00 92.62 160 THR A O 1
ATOM 1151 N N . GLY A 1 161 ? -3.369 -11.078 8.929 1.00 90.69 161 GLY A N 1
ATOM 1152 C CA . GLY A 1 161 ? -3.636 -12.213 8.035 1.00 90.69 161 GL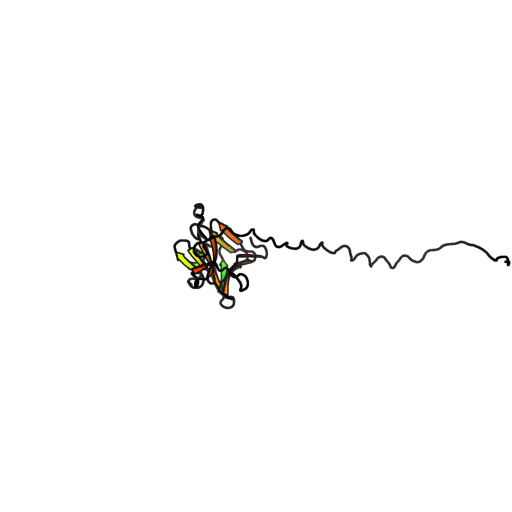Y A CA 1
ATOM 1153 C C . GLY A 1 161 ? -3.408 -11.921 6.545 1.00 90.69 161 GLY A C 1
ATOM 1154 O O . GLY A 1 161 ? -3.908 -12.657 5.705 1.00 90.69 161 GLY A O 1
ATOM 1155 N N . THR A 1 162 ? -2.659 -10.873 6.205 1.00 93.44 162 THR A N 1
ATOM 1156 C CA . THR A 1 162 ? -2.425 -10.459 4.814 1.00 93.44 162 THR A CA 1
ATOM 1157 C C . THR A 1 162 ? -1.004 -10.776 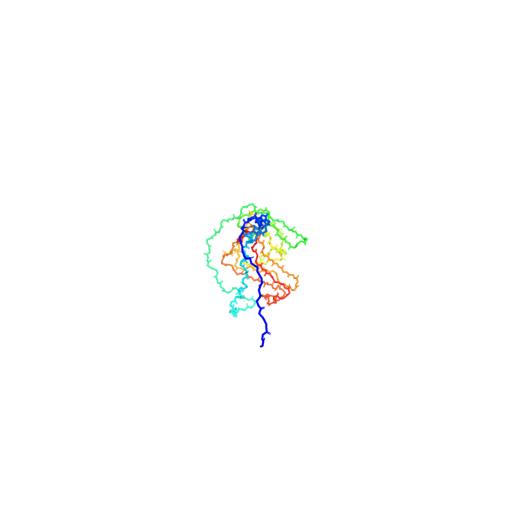4.376 1.00 93.44 162 THR A C 1
ATOM 1159 O O . THR A 1 162 ? -0.050 -10.534 5.113 1.00 93.44 162 THR A O 1
ATOM 1162 N N . CYS A 1 163 ? -0.851 -11.266 3.150 1.00 94.81 163 CYS A N 1
ATOM 1163 C CA . CYS A 1 163 ? 0.434 -11.301 2.466 1.00 94.81 163 CYS A CA 1
ATOM 1164 C C . CYS A 1 163 ? 0.681 -9.962 1.758 1.00 94.81 163 CYS A C 1
ATOM 1166 O O . CYS A 1 163 ? -0.214 -9.456 1.083 1.00 94.81 163 CYS A O 1
ATOM 1168 N N . ILE A 1 164 ? 1.872 -9.380 1.891 1.00 96.75 164 ILE A N 1
ATOM 1169 C CA . ILE A 1 164 ? 2.223 -8.119 1.227 1.00 96.75 164 ILE A CA 1
ATOM 1170 C C . ILE A 1 164 ? 3.505 -8.324 0.437 1.00 96.75 164 ILE A C 1
ATOM 1172 O O . ILE A 1 164 ? 4.481 -8.838 0.977 1.00 96.75 164 ILE A O 1
ATOM 1176 N N . THR A 1 165 ? 3.502 -7.924 -0.832 1.00 96.56 165 THR A N 1
ATOM 1177 C CA . THR A 1 165 ? 4.654 -8.092 -1.722 1.00 96.56 165 THR A CA 1
ATOM 1178 C C . THR A 1 165 ? 4.878 -6.853 -2.560 1.00 96.56 165 THR A C 1
ATOM 1180 O O . THR A 1 165 ? 3.925 -6.281 -3.089 1.00 96.56 165 THR A O 1
ATOM 1183 N N . SER A 1 166 ? 6.134 -6.506 -2.780 1.00 97.06 166 SER A N 1
ATOM 1184 C CA . SER A 1 166 ? 6.528 -5.634 -3.881 1.00 97.06 166 SER A CA 1
ATOM 1185 C C . SER A 1 166 ? 6.435 -6.443 -5.174 1.00 97.06 166 SER A C 1
ATOM 1187 O O . SER A 1 166 ? 6.978 -7.540 -5.251 1.00 97.06 166 SER A O 1
ATOM 1189 N N . TRP A 1 167 ? 5.661 -5.974 -6.143 1.00 97.62 167 TRP A N 1
ATOM 1190 C CA . TRP A 1 167 ? 5.169 -6.774 -7.258 1.00 97.62 167 TRP A CA 1
ATOM 1191 C C . TRP A 1 167 ? 5.410 -6.070 -8.585 1.00 97.62 167 TRP A C 1
ATOM 1193 O O . TRP A 1 167 ? 4.916 -4.958 -8.796 1.00 97.62 167 TRP A O 1
ATOM 1203 N N . ASP A 1 168 ? 6.092 -6.759 -9.492 1.00 96.50 168 ASP A N 1
ATOM 1204 C CA . ASP A 1 168 ? 6.230 -6.342 -10.877 1.00 96.50 168 ASP A CA 1
ATOM 1205 C C . ASP A 1 168 ? 5.079 -6.950 -11.704 1.00 96.50 168 ASP A C 1
ATOM 1207 O O . ASP A 1 168 ? 5.056 -8.160 -11.963 1.00 96.50 168 ASP A O 1
ATOM 1211 N N . PRO A 1 169 ? 4.095 -6.142 -12.143 1.00 95.25 169 PRO A N 1
ATOM 1212 C CA . PRO A 1 169 ? 2.997 -6.636 -12.962 1.00 95.25 169 PRO A CA 1
ATOM 1213 C C . PRO A 1 169 ? 3.445 -7.080 -14.361 1.00 95.25 169 PRO A C 1
ATOM 1215 O O . PRO A 1 169 ? 2.771 -7.919 -14.955 1.00 95.25 169 PRO A O 1
ATOM 1218 N N . ALA A 1 170 ? 4.559 -6.559 -14.890 1.00 94.19 170 ALA A N 1
ATOM 1219 C CA . ALA A 1 170 ? 5.087 -6.962 -16.190 1.00 94.19 170 ALA A CA 1
ATOM 1220 C C . ALA A 1 170 ? 5.736 -8.351 -16.119 1.00 94.19 170 ALA A C 1
ATOM 1222 O O . ALA A 1 170 ? 5.508 -9.178 -17.002 1.00 94.19 170 ALA A O 1
ATOM 1223 N N . ALA A 1 171 ? 6.481 -8.633 -15.047 1.00 95.00 171 ALA A N 1
ATOM 1224 C CA . ALA A 1 171 ? 7.046 -9.958 -14.790 1.00 95.00 171 ALA A CA 1
ATOM 1225 C C . ALA A 1 171 ? 6.028 -10.953 -14.205 1.00 95.00 171 ALA A C 1
ATOM 1227 O O . ALA A 1 171 ? 6.271 -12.159 -14.222 1.00 95.00 171 ALA A O 1
ATOM 1228 N N . SER A 1 172 ? 4.891 -10.464 -13.691 1.00 95.81 172 SER A N 1
ATOM 1229 C CA . SER A 1 172 ? 3.930 -11.262 -12.915 1.00 95.81 172 SER A CA 1
ATOM 1230 C C . SER A 1 172 ? 4.601 -12.008 -11.754 1.00 95.81 172 SER A C 1
ATOM 1232 O O . SER A 1 172 ? 4.313 -13.179 -11.502 1.00 95.81 172 SER A O 1
ATOM 1234 N N . ALA A 1 173 ? 5.508 -11.319 -11.062 1.00 95.88 173 ALA A N 1
ATOM 1235 C CA . ALA A 1 173 ? 6.305 -11.873 -9.979 1.00 95.88 173 ALA A CA 1
ATOM 1236 C C . ALA A 1 173 ? 6.654 -10.803 -8.937 1.00 95.88 173 ALA A C 1
ATOM 1238 O O . ALA A 1 173 ? 6.542 -9.599 -9.181 1.00 95.88 173 ALA A O 1
ATOM 1239 N N . VAL A 1 174 ? 7.093 -11.254 -7.762 1.00 95.50 174 VAL A N 1
ATOM 1240 C CA . VAL A 1 174 ? 7.722 -10.390 -6.760 1.00 95.50 174 VAL A CA 1
ATOM 1241 C C . VAL A 1 174 ? 8.954 -9.717 -7.355 1.00 95.50 174 VAL A C 1
ATOM 1243 O O . VAL A 1 174 ? 9.755 -10.356 -8.035 1.00 95.50 174 VAL A O 1
ATOM 1246 N N . ASP A 1 175 ? 9.109 -8.437 -7.047 1.00 94.06 175 ASP A N 1
ATOM 1247 C CA . ASP A 1 175 ? 10.306 -7.673 -7.365 1.00 94.06 175 ASP A CA 1
ATOM 1248 C C . ASP A 1 175 ? 11.460 -8.052 -6.421 1.00 94.06 175 ASP A C 1
ATOM 1250 O O . ASP A 1 175 ? 11.387 -7.867 -5.199 1.00 94.06 175 ASP A O 1
ATOM 1254 N N . LEU A 1 176 ? 12.521 -8.608 -7.007 1.00 90.31 176 LEU A N 1
ATOM 1255 C CA . LEU A 1 176 ? 13.695 -9.119 -6.302 1.00 90.31 176 LEU A CA 1
ATOM 1256 C C . LEU A 1 176 ? 14.875 -8.140 -6.297 1.00 90.31 176 LEU A C 1
ATOM 1258 O O . LEU A 1 176 ? 15.861 -8.427 -5.618 1.00 90.31 176 LEU A O 1
ATOM 1262 N N . GLU A 1 177 ? 14.799 -7.007 -7.001 1.00 89.62 177 GLU A N 1
ATOM 1263 C CA . GLU A 1 177 ? 15.891 -6.033 -7.074 1.00 89.62 177 GLU A CA 1
ATOM 1264 C C . GLU A 1 177 ? 15.676 -4.926 -6.026 1.00 89.62 177 GLU A C 1
ATOM 1266 O O . GLU A 1 177 ? 14.783 -4.098 -6.146 1.00 89.62 177 GLU A O 1
ATOM 1271 N N . PRO A 1 178 ? 16.422 -4.900 -4.907 1.00 85.19 178 PRO A N 1
ATOM 1272 C CA . PRO A 1 178 ? 16.299 -3.811 -3.941 1.00 85.19 178 PRO A CA 1
ATOM 1273 C C . PRO A 1 178 ? 16.948 -2.499 -4.402 1.00 85.19 178 PRO A C 1
ATOM 1275 O O . PRO A 1 178 ? 16.634 -1.454 -3.828 1.00 85.19 178 PRO A O 1
ATOM 1278 N N . ALA A 1 179 ? 17.913 -2.534 -5.328 1.00 87.81 179 ALA A N 1
ATOM 1279 C CA . ALA A 1 179 ? 18.797 -1.396 -5.582 1.00 87.81 179 ALA A CA 1
ATOM 1280 C C . ALA A 1 179 ? 18.150 -0.261 -6.392 1.00 87.81 179 ALA A C 1
ATOM 1282 O O . ALA A 1 179 ? 18.610 0.878 -6.306 1.00 87.81 179 ALA A O 1
ATOM 1283 N N . ASP A 1 180 ? 17.094 -0.542 -7.154 1.00 88.31 180 ASP A N 1
ATOM 1284 C CA . ASP A 1 180 ? 16.371 0.427 -7.990 1.00 88.31 180 ASP A CA 1
ATOM 1285 C C . ASP A 1 180 ? 15.101 0.993 -7.326 1.00 88.31 180 ASP A C 1
ATOM 1287 O O . ASP A 1 180 ? 14.402 1.832 -7.907 1.00 88.31 180 ASP A O 1
ATOM 1291 N N . GLY A 1 181 ? 14.876 0.618 -6.066 1.00 88.81 181 GLY A N 1
ATOM 1292 C CA . GLY A 1 181 ? 13.765 1.068 -5.244 1.00 88.81 181 GLY A CA 1
ATOM 1293 C C . GLY A 1 181 ? 12.583 0.110 -5.309 1.00 88.81 181 GLY A C 1
ATOM 1294 O O . GLY A 1 181 ? 12.148 -0.309 -6.372 1.00 88.81 181 GLY A O 1
ATOM 1295 N N . ARG A 1 182 ? 12.023 -0.197 -4.137 1.00 93.38 182 ARG A N 1
ATOM 1296 C CA . ARG A 1 182 ? 11.018 -1.245 -3.982 1.00 93.38 182 ARG A CA 1
ATOM 1297 C C . ARG A 1 182 ? 9.872 -0.793 -3.091 1.00 93.38 182 ARG A C 1
ATOM 1299 O O . ARG A 1 182 ? 10.090 -0.024 -2.158 1.00 93.38 182 ARG A O 1
ATOM 1306 N N . GLY A 1 183 ? 8.660 -1.285 -3.345 1.00 94.50 183 GLY A N 1
ATOM 1307 C CA . GLY A 1 183 ? 7.494 -0.967 -2.513 1.00 94.50 183 GLY A CA 1
ATOM 1308 C C . GLY A 1 183 ? 7.678 -1.376 -1.047 1.00 94.50 183 GLY A C 1
ATOM 1309 O O . GLY A 1 183 ? 8.199 -2.458 -0.771 1.00 94.50 183 GLY A O 1
ATOM 1310 N N . TYR A 1 184 ? 7.253 -0.525 -0.109 1.00 95.94 184 TYR A N 1
ATOM 1311 C CA . TYR A 1 184 ? 7.433 -0.738 1.332 1.00 95.94 184 TYR A CA 1
ATOM 1312 C C . TYR A 1 184 ? 6.246 -0.256 2.174 1.00 95.94 184 TYR A C 1
ATOM 1314 O O . TYR A 1 184 ? 5.356 0.461 1.713 1.00 95.94 184 TYR A O 1
ATOM 1322 N N . LEU A 1 185 ? 6.264 -0.639 3.452 1.00 97.88 185 LEU A N 1
ATOM 1323 C CA . LEU A 1 185 ? 5.425 -0.066 4.502 1.00 97.88 185 LEU A CA 1
ATOM 1324 C C . LEU A 1 185 ? 6.296 0.834 5.380 1.00 97.88 185 LEU A C 1
ATOM 1326 O O . LEU A 1 185 ? 7.412 0.465 5.740 1.00 97.88 185 LEU A O 1
ATOM 1330 N N . LEU A 1 186 ? 5.787 2.012 5.724 1.00 97.38 186 LEU A N 1
ATOM 1331 C CA . LEU A 1 186 ? 6.459 2.971 6.593 1.00 97.38 186 LEU A CA 1
ATOM 1332 C C . LEU A 1 186 ? 5.489 3.472 7.658 1.00 97.38 186 LEU A C 1
ATOM 1334 O O . LEU A 1 186 ? 4.414 3.963 7.328 1.00 97.38 186 LEU A O 1
ATOM 1338 N N . ALA A 1 187 ? 5.922 3.443 8.915 1.00 96.56 187 ALA A N 1
ATOM 1339 C CA . ALA A 1 187 ? 5.293 4.160 10.014 1.00 96.56 187 ALA A CA 1
ATOM 1340 C C . ALA A 1 187 ? 6.313 5.145 10.598 1.00 96.56 187 ALA A C 1
ATOM 1342 O O . ALA A 1 187 ? 7.403 4.753 11.016 1.00 96.56 187 ALA A O 1
ATOM 1343 N N . ARG A 1 188 ? 5.981 6.439 10.587 1.00 95.00 188 ARG A N 1
ATOM 1344 C CA . ARG A 1 188 ? 6.824 7.510 11.128 1.00 95.00 188 ARG A CA 1
ATOM 1345 C C . ARG A 1 188 ? 5.985 8.545 11.875 1.00 95.00 188 ARG A C 1
ATOM 1347 O O . ARG A 1 188 ? 4.760 8.567 11.782 1.00 95.00 188 ARG A O 1
ATOM 1354 N N . ASP A 1 189 ? 6.655 9.415 12.624 1.00 94.12 189 ASP A N 1
ATOM 1355 C CA . ASP A 1 189 ? 6.052 10.603 13.237 1.00 94.12 189 ASP A CA 1
ATOM 1356 C C . ASP A 1 189 ? 4.922 10.245 14.226 1.00 94.12 189 ASP A C 1
ATOM 1358 O O . ASP A 1 189 ? 3.866 10.867 14.262 1.00 94.12 189 ASP A O 1
ATOM 1362 N N . GLY A 1 190 ? 5.147 9.192 15.023 1.00 92.69 190 GLY A N 1
ATOM 1363 C CA . GLY A 1 190 ? 4.188 8.674 16.007 1.00 92.69 190 GLY A CA 1
ATOM 1364 C C . GLY A 1 190 ? 3.169 7.675 15.451 1.00 92.69 190 GLY A C 1
ATOM 1365 O O . GLY A 1 190 ? 2.306 7.222 16.208 1.00 92.69 190 GLY A O 1
ATOM 1366 N N . ALA A 1 191 ? 3.273 7.324 14.164 1.00 95.19 191 ALA A N 1
ATOM 1367 C CA . ALA A 1 191 ? 2.453 6.284 13.556 1.00 95.19 191 ALA A CA 1
ATOM 1368 C C . ALA A 1 191 ? 2.705 4.892 14.154 1.00 95.19 191 ALA A C 1
ATOM 1370 O O . ALA A 1 191 ? 3.745 4.647 14.772 1.00 95.19 191 ALA A O 1
ATOM 1371 N N . ARG A 1 192 ? 1.734 3.995 13.953 1.00 87.38 192 ARG A N 1
ATOM 1372 C CA . ARG A 1 192 ? 1.733 2.610 14.448 1.00 87.38 192 ARG A CA 1
ATOM 1373 C C . ARG A 1 192 ? 1.472 1.629 13.321 1.00 87.38 192 ARG A C 1
ATOM 1375 O O . ARG A 1 192 ? 0.575 1.941 12.502 1.00 87.38 192 ARG A O 1
#

Mean predicted aligned error: 12.3 Å

Solvent-accessible surface area (backbone atoms only — not comparable to full-atom values): 11407 Å² total; per-residue (Å²): 131,89,87,86,83,88,85,85,84,86,81,90,85,88,82,93,86,89,86,88,78,75,82,75,79,70,72,72,75,82,72,71,73,78,77,75,81,76,85,74,86,76,78,77,78,85,78,76,94,59,52,54,70,59,63,73,73,75,80,51,71,89,54,79,86,70,79,80,51,59,75,62,34,48,45,78,38,79,92,74,46,27,38,33,52,77,37,22,53,51,33,32,66,68,58,48,29,63,50,58,70,42,68,73,42,31,33,75,82,49,96,23,31,31,42,29,54,28,24,37,37,26,35,60,89,22,23,39,31,45,30,32,70,74,26,40,29,43,32,21,29,16,40,87,77,47,55,7,33,44,37,21,45,34,8,33,62,47,77,44,53,44,39,77,43,28,24,20,78,88,77,55,25,51,55,84,62,70,88,54,45,59,29,48,80,46,63,37,77,81,25,77

Nearest PDB structures (foldseek):
  4nk6-assembly1_A  TM=7.711E-01  e=4.971E-05  Pseudomonas syringae pv. tomato str. DC3000
  4nk8-assembly1_A  TM=8.277E-01  e=1.625E-04  Pseudomonas syringae pv. tomato str. DC3000
  4ozz-assembly1_A  TM=8.169E-01  e=4.487E-04  Pseudomonas syringae pv. tomato str. DC3000
  4ozy-assembly1_A  TM=7.613E-01  e=3.023E-04  Pseudomonas syringae pv. tomato str. DC3000

Secondary structure (DSSP, 8-state):
-------------------SSSSSSSSSGGG-PPPPPP----PPPPPP---TT----SPPP-PPPPPPPSS-EEEEETTTTEEEEEE-SSEEHHHHHHHH--TTTEEEEETTEEEE-SEEEEETT-EEEEETTTTSEEEEEEETTEE--EEEEBSEEEEES-EEEEEETTTTEE----TT----EEEETT--

Radius of gyration: 32.17 Å; Cα contacts (8 Å, |Δi|>4): 366; chains: 1; bounding box: 104×57×73 Å

Foldseek 3Di:
DDDDDDDDDDDDDDDDDDPDPPPPPPPPPPPPPPDPPPPDDDDDDDDDDADQLPNLPDFFDDDPDDDAKPPWAWDQDPVQQEIETPDIAQAELVNSCVRHVDVCQWDDPDQQEIEGNGEYEAEAPYEYEQEPPNHQEYEWAFDQQGTYEYEYANGEYHYGNHHYAFAHPVVSGGDPDPPRDTYYYYADNNYD

Sequence (192 aa):
MMTAQTPARAGLVVATLGVLVCAVALAVVWSIPPEPPQLVRQEAAAETPADPANPCTRQAPEAPAAPEPTDVQARFDPAQNAVVLTAGVGVTLPALAQAVGNPDLVREESPGVWLLGADLVVPVNTSVRIAAPATRWLKLLSTAGRYASVKAFGGSIDVTGTCITSWDPAASAVDLEPADGRGYLLARDGAR

pLDDT: mean 83.38, std 19.49, range [37.66, 98.81]